Protein AF-A0A537G560-F1 (afdb_monomer)

Nearest PDB structures (foldseek):
  4r16-assembly1_B  TM=9.583E-01  e=8.821E-17  Pyrococcus horikoshii OT3
  4xrr-assembly1_A  TM=9.318E-01  e=4.668E-16  Micromonospora echinospora
  4xr9-assembly1_A  TM=9.310E-01  e=1.682E-15  Micromonospora echinospora
  4xr9-assembly1_B  TM=9.194E-01  e=1.308E-14  Micromonospora echinospora
  4xrr-assembly1_B  TM=9.198E-01  e=3.887E-14  Micromonospora echinospora

Foldseek 3Di:
DPPDDDDDDFALAAFDDPLLPVLVVVCVVCVVVVHHPPVSVVNNVVRVCSLVVLLVVVQVVCVVVVHHLLRFEELEEDQALEAPEQHNGRRSSVVNVVVSVVSNHHYAYAYPNYQWDDDDPDIDGHDPDPLVSAQQGQEYAYRYDYPVVLPDDLLSSVVRYDAAHEYEYARPSDDCVSNVVSRHDYHYDPDD

pLDDT: mean 93.24, std 8.89, range [49.69, 98.88]

Sequence (192 aa):
KPFGFMPHYPGPGVGGHCIPKDPFYLVYKAKKVGMNLRLVATAKTVNTMMPRHVVERLDNALKRQGKKLDKSTVSLWGLAYKGQVRDTRRSPAVDILKLLRHRKATVRPYDPYVRSVHLGTTAIESTPSIEESVQDADCILIATAHKAFGRVDLRKLAGRMKRDPLMFDSRNMLSRTSCEAAGFKYLGTGRP

Solvent-accessible surface area (backbone atoms only — not comparable to full-atom values): 10353 Å² total; per-residue (Å²): 129,87,73,88,77,75,87,84,76,73,51,36,42,64,31,44,70,58,75,67,38,53,61,56,52,50,46,55,53,34,48,74,74,75,39,80,56,58,69,62,55,48,53,50,53,55,39,70,43,23,25,57,52,49,53,52,53,50,42,55,55,37,44,78,70,78,40,53,53,55,80,29,34,36,14,31,33,29,41,22,39,46,48,91,44,57,55,46,57,63,10,30,29,50,51,33,53,52,53,40,47,75,55,50,22,46,73,34,36,27,33,100,60,35,66,61,49,69,62,84,92,44,77,46,65,30,42,96,40,72,69,66,25,34,52,66,12,43,28,41,36,36,51,26,66,37,72,69,73,69,70,60,63,55,48,69,50,45,74,42,29,34,83,77,23,34,38,34,30,32,55,66,74,69,58,61,67,63,38,42,76,32,57,29,49,68,44,55,57,98,54,135

Mean predicted aligned error: 4.34 Å

Radius of gyration: 17.65 Å; Cα contacts (8 Å, |Δi|>4): 353; chains: 1; bounding box: 52×36×56 Å

Secondary structure (DSSP, 8-state):
-----------S---SSSTTTHHHHHHHHHHHTT---HHHHHHHHHHHHHHHHHHHHHHHHHHTTT--GGG-EEEEE--SSSTT----TT-HHHHHHHHHHHTT-EEEEE-TT-SEEEETTEEEEPPSSHHHHHTT-SEEEE-S--GGGGGS-HHHHHTTSPSS-EEEETT--S-HHHHHHTTPEEEETT--

Structure (mmCIF, N/CA/C/O backbone):
data_AF-A0A537G560-F1
#
_entry.id   AF-A0A537G560-F1
#
loop_
_atom_site.group_PDB
_atom_site.id
_atom_site.type_symbol
_atom_site.label_atom_id
_atom_site.label_alt_id
_atom_site.label_comp_id
_atom_site.label_asym_id
_atom_site.label_entity_id
_atom_site.label_seq_id
_atom_site.pdbx_PDB_ins_code
_atom_site.Cartn_x
_atom_site.Cartn_y
_atom_site.Cartn_z
_atom_site.occupancy
_atom_site.B_iso_or_equiv
_atom_site.auth_seq_id
_atom_site.auth_comp_id
_atom_site.auth_asym_id
_atom_site.auth_atom_id
_atom_site.pdbx_PDB_model_num
ATOM 1 N N . LYS A 1 1 ? 34.948 -14.601 -0.374 1.00 49.69 1 LYS A N 1
ATOM 2 C CA . LYS A 1 1 ? 34.280 -13.386 -0.916 1.00 49.69 1 LYS A CA 1
ATOM 3 C C . LYS A 1 1 ? 32.818 -13.732 -1.162 1.00 49.69 1 LYS A C 1
ATOM 5 O O . LYS A 1 1 ? 32.607 -14.665 -1.928 1.00 49.69 1 LYS A O 1
ATOM 10 N N . PRO A 1 2 ? 31.822 -13.069 -0.550 1.00 56.22 2 PRO A N 1
ATOM 11 C CA . PRO A 1 2 ? 30.451 -13.296 -0.973 1.00 56.22 2 PRO A CA 1
ATOM 12 C C . PRO A 1 2 ? 30.315 -12.696 -2.377 1.00 56.22 2 PRO A C 1
ATOM 14 O O . PRO A 1 2 ? 30.528 -11.500 -2.577 1.00 56.22 2 PRO A O 1
ATOM 17 N N . PHE A 1 3 ? 30.071 -13.545 -3.371 1.00 54.31 3 PHE A N 1
ATOM 18 C CA . PHE A 1 3 ? 29.718 -13.098 -4.712 1.00 54.31 3 PHE A CA 1
ATOM 19 C C . PHE A 1 3 ? 28.441 -12.269 -4.621 1.00 54.31 3 PHE A C 1
ATOM 21 O O . PHE A 1 3 ? 27.450 -12.797 -4.135 1.00 54.31 3 PHE A O 1
ATOM 28 N N . GLY A 1 4 ? 28.513 -11.006 -5.061 1.00 59.59 4 GLY A N 1
ATOM 29 C CA . GLY A 1 4 ? 27.486 -10.135 -5.665 1.00 59.59 4 GLY A CA 1
ATOM 30 C C . GLY A 1 4 ? 25.985 -10.405 -5.483 1.00 59.59 4 GLY A C 1
ATOM 31 O O . GLY A 1 4 ? 25.210 -10.024 -6.357 1.00 59.59 4 GLY A O 1
ATOM 32 N N . PHE A 1 5 ? 25.543 -11.048 -4.408 1.00 68.31 5 PHE A N 1
ATOM 33 C CA . PHE A 1 5 ? 24.146 -11.371 -4.190 1.00 68.31 5 PHE A CA 1
ATOM 34 C C . PHE A 1 5 ? 23.440 -10.123 -3.685 1.00 68.31 5 PHE A C 1
ATOM 36 O O . PHE A 1 5 ? 23.514 -9.759 -2.511 1.00 68.31 5 PHE A O 1
ATOM 43 N N . MET A 1 6 ? 22.768 -9.449 -4.609 1.00 75.12 6 MET A N 1
ATOM 44 C CA . MET A 1 6 ? 21.822 -8.395 -4.296 1.00 75.12 6 MET A CA 1
ATOM 45 C C . MET A 1 6 ? 20.423 -9.021 -4.272 1.00 75.12 6 MET A C 1
ATOM 47 O O . MET A 1 6 ? 19.865 -9.299 -5.335 1.00 75.12 6 MET A O 1
ATOM 51 N N . PRO A 1 7 ? 19.851 -9.293 -3.086 1.00 76.06 7 PRO A N 1
ATOM 52 C CA . PRO A 1 7 ? 18.539 -9.910 -3.002 1.00 76.06 7 PRO A CA 1
ATOM 53 C C . PRO A 1 7 ? 17.459 -8.974 -3.548 1.00 76.06 7 PRO A C 1
ATOM 55 O O . PRO A 1 7 ? 17.365 -7.803 -3.170 1.00 76.06 7 PRO A O 1
ATOM 58 N N . HIS A 1 8 ? 16.598 -9.523 -4.402 1.00 82.81 8 HIS A N 1
ATOM 59 C CA . HIS A 1 8 ? 15.375 -8.875 -4.852 1.00 82.81 8 HIS A CA 1
ATOM 60 C C . HIS A 1 8 ? 14.186 -9.491 -4.119 1.00 82.81 8 HIS A C 1
ATOM 62 O O . HIS A 1 8 ? 13.996 -10.704 -4.135 1.00 82.81 8 HIS A O 1
ATOM 68 N N . TYR A 1 9 ? 13.380 -8.645 -3.482 1.00 87.31 9 TYR A N 1
ATOM 69 C CA . TYR A 1 9 ? 12.227 -9.081 -2.700 1.00 87.31 9 TYR A CA 1
ATOM 70 C C . TYR A 1 9 ? 10.916 -8.739 -3.417 1.00 87.31 9 TYR A C 1
ATOM 72 O O . TYR A 1 9 ? 10.817 -7.641 -3.983 1.00 87.31 9 TYR A O 1
ATOM 80 N N . PRO A 1 10 ? 9.894 -9.618 -3.351 1.00 90.12 10 PRO A N 1
ATOM 81 C CA . PRO A 1 10 ? 8.557 -9.328 -3.858 1.00 90.12 10 PRO A CA 1
ATOM 82 C C . PRO A 1 10 ? 7.991 -8.009 -3.319 1.00 90.12 10 PRO A C 1
ATOM 84 O O . PRO A 1 10 ? 8.357 -7.529 -2.242 1.00 90.12 10 PRO A O 1
ATOM 87 N N . GLY A 1 11 ? 7.091 -7.396 -4.080 1.00 92.69 11 GLY A N 1
ATOM 88 C CA . GLY A 1 11 ? 6.520 -6.104 -3.732 1.00 92.69 11 GLY A CA 1
ATOM 89 C C . GLY A 1 11 ? 5.271 -5.766 -4.530 1.00 92.69 11 GLY A C 1
ATOM 90 O O . GLY A 1 11 ? 4.865 -6.535 -5.399 1.00 92.69 11 GLY A O 1
ATOM 91 N N . PRO A 1 12 ? 4.689 -4.585 -4.282 1.00 94.19 12 PRO A N 1
ATOM 92 C CA . PRO A 1 12 ? 3.498 -4.119 -4.984 1.00 94.19 12 PRO A CA 1
ATOM 93 C C . PRO A 1 12 ? 3.759 -3.703 -6.434 1.00 94.19 12 PRO A C 1
ATOM 95 O O . PRO A 1 12 ? 2.833 -3.303 -7.128 1.00 94.19 12 PRO A O 1
ATOM 98 N N . GLY A 1 13 ? 5.004 -3.772 -6.899 1.00 92.44 13 GLY A N 1
ATOM 99 C CA . GLY A 1 13 ? 5.415 -3.403 -8.245 1.00 92.44 13 GLY A CA 1
ATOM 100 C C . GLY A 1 13 ? 6.794 -2.760 -8.239 1.00 92.44 13 GLY A C 1
ATOM 101 O O . GLY A 1 13 ? 7.513 -2.797 -7.237 1.00 92.44 13 GLY A O 1
ATOM 102 N N . VAL A 1 14 ?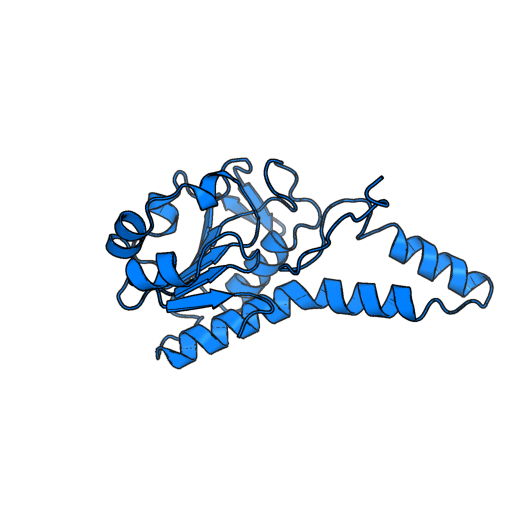 7.152 -2.160 -9.371 1.00 88.31 14 VAL A N 1
ATOM 103 C CA . VAL A 1 14 ? 8.446 -1.504 -9.576 1.00 88.31 14 VAL A CA 1
ATOM 104 C C . VAL A 1 14 ? 8.220 -0.068 -10.026 1.00 88.31 14 VAL A C 1
ATOM 106 O O . VAL A 1 14 ? 7.519 0.164 -11.008 1.00 88.31 14 VAL A O 1
ATOM 109 N N . GLY A 1 15 ? 8.828 0.885 -9.319 1.00 86.38 15 GLY A N 1
ATOM 110 C CA . GLY A 1 15 ? 8.732 2.311 -9.628 1.00 86.38 15 GLY A CA 1
ATOM 111 C C . GLY A 1 15 ? 10.084 2.989 -9.844 1.00 86.38 15 GLY A C 1
ATOM 112 O O . GLY A 1 15 ? 11.108 2.323 -10.012 1.00 86.38 15 GLY A O 1
ATOM 113 N N . GLY A 1 16 ? 10.083 4.323 -9.844 1.00 84.38 16 GLY A N 1
ATOM 114 C CA . GLY A 1 16 ? 11.262 5.139 -10.138 1.00 84.38 16 GLY A CA 1
ATOM 115 C C . GLY A 1 16 ? 11.483 5.356 -11.639 1.00 84.38 16 GLY A C 1
ATOM 116 O O . GLY A 1 16 ? 10.605 5.094 -12.461 1.00 84.38 16 GLY A O 1
ATOM 117 N N . HIS A 1 17 ? 12.654 5.879 -12.012 1.00 72.38 17 HIS A N 1
ATOM 118 C CA . HIS A 1 17 ? 12.945 6.268 -13.402 1.00 72.38 17 HIS A CA 1
ATOM 119 C C . HIS A 1 17 ? 13.537 5.156 -14.248 1.00 72.38 17 HIS A C 1
ATOM 121 O O . HIS A 1 17 ? 13.090 4.965 -15.372 1.00 72.38 17 HIS A O 1
ATOM 127 N N . CYS A 1 18 ? 14.521 4.433 -13.719 1.00 72.12 18 CYS A N 1
ATOM 128 C CA . CYS A 1 18 ? 15.362 3.566 -14.540 1.00 72.12 18 CYS A CA 1
ATOM 129 C C . CYS A 1 18 ? 14.626 2.275 -14.925 1.00 72.12 18 CYS A C 1
ATOM 131 O O . CYS A 1 18 ? 14.367 2.002 -16.095 1.00 72.12 18 CYS A O 1
ATOM 133 N N . ILE A 1 19 ? 14.175 1.504 -13.931 1.00 69.69 19 ILE A N 1
ATOM 134 C CA . ILE A 1 19 ? 13.591 0.174 -14.173 1.00 69.69 19 ILE A CA 1
ATOM 135 C C . ILE A 1 19 ? 12.255 0.241 -14.941 1.00 69.69 19 ILE A C 1
ATOM 137 O O . ILE A 1 19 ? 12.026 -0.597 -15.811 1.00 69.69 19 ILE A O 1
ATOM 141 N N . PRO A 1 20 ? 11.374 1.234 -14.716 1.00 63.84 20 PRO A N 1
ATOM 142 C CA . PRO A 1 20 ? 10.152 1.362 -15.509 1.00 63.84 20 PRO A CA 1
ATOM 143 C C . PRO A 1 20 ? 10.334 1.986 -16.902 1.00 63.84 20 PRO A C 1
ATOM 145 O O . PRO A 1 20 ? 9.340 2.129 -17.610 1.00 63.84 20 PRO A O 1
ATOM 148 N N . LYS A 1 21 ? 11.541 2.412 -17.302 1.00 72.69 21 LYS A N 1
ATOM 149 C CA . LYS A 1 21 ? 11.778 3.098 -18.587 1.00 72.69 21 LYS A CA 1
ATOM 150 C C . LYS A 1 21 ? 12.791 2.370 -19.461 1.00 72.69 21 LYS A C 1
ATOM 152 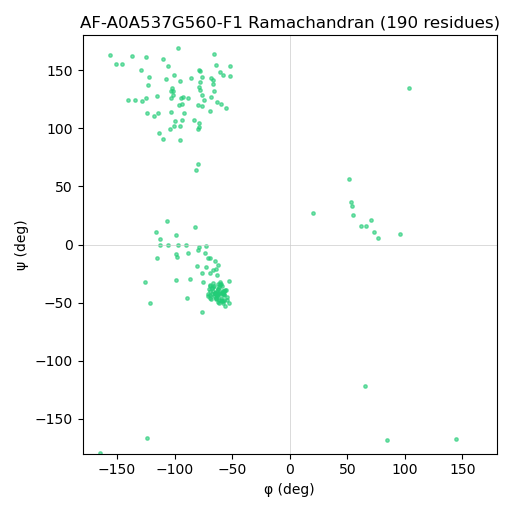O O . LYS A 1 21 ? 12.504 2.092 -20.624 1.00 72.69 21 LYS A O 1
ATOM 157 N N . ASP A 1 22 ? 13.948 2.032 -18.914 1.00 81.00 22 ASP A N 1
ATOM 158 C CA . ASP A 1 22 ? 15.086 1.545 -19.696 1.00 81.00 22 ASP A CA 1
ATOM 159 C C . ASP A 1 22 ? 14.798 0.190 -20.367 1.00 81.00 22 ASP A C 1
ATOM 161 O O . ASP A 1 22 ? 15.049 0.059 -21.570 1.00 81.00 22 ASP A O 1
ATOM 165 N N . PRO A 1 23 ? 14.141 -0.783 -19.697 1.00 79.31 23 PRO A N 1
ATOM 166 C CA . PRO A 1 23 ? 13.715 -2.022 -20.345 1.00 79.31 23 PRO A CA 1
ATOM 167 C C . PRO A 1 23 ? 12.737 -1.795 -21.504 1.00 79.31 23 PRO A C 1
ATOM 169 O O . PRO A 1 23 ? 12.752 -2.538 -22.483 1.00 79.31 23 PRO A O 1
ATOM 172 N N . PHE A 1 24 ? 11.891 -0.761 -21.431 1.00 76.88 24 PHE A N 1
ATOM 173 C CA . PHE A 1 24 ? 10.932 -0.444 -22.493 1.00 76.88 24 PHE A CA 1
ATOM 174 C C . PHE A 1 24 ? 11.643 0.100 -23.722 1.00 76.88 24 PHE A C 1
ATOM 176 O O . PHE A 1 24 ? 11.331 -0.303 -24.842 1.00 76.88 24 PHE A O 1
ATOM 183 N N . TYR A 1 25 ? 12.601 0.999 -23.503 1.00 83.12 25 TYR A N 1
ATOM 184 C CA . TYR A 1 25 ? 13.420 1.537 -24.576 1.00 83.12 25 TYR A CA 1
ATOM 185 C C . TYR A 1 25 ? 14.235 0.430 -25.253 1.00 83.12 25 TYR A C 1
ATOM 187 O O . TYR A 1 25 ? 14.257 0.354 -26.481 1.00 83.12 25 TYR A O 1
ATOM 195 N N . LEU A 1 26 ? 14.813 -0.481 -24.464 1.00 86.19 26 LEU A N 1
ATOM 196 C CA . LEU A 1 26 ? 15.550 -1.632 -24.976 1.00 86.19 26 LEU A CA 1
ATOM 197 C C . LEU A 1 26 ? 14.658 -2.568 -25.805 1.00 86.19 26 LEU A C 1
ATOM 199 O O . LEU A 1 26 ? 15.013 -2.892 -26.934 1.00 86.19 26 LEU A O 1
ATOM 203 N N . VAL A 1 27 ? 13.480 -2.956 -25.298 1.00 86.06 27 VAL A N 1
ATOM 204 C CA . VAL A 1 27 ? 12.518 -3.791 -26.047 1.00 86.06 27 VAL A CA 1
ATOM 205 C C . VAL A 1 27 ? 12.091 -3.106 -27.347 1.00 86.06 27 VAL A C 1
ATOM 207 O O . VAL A 1 27 ? 12.000 -3.758 -28.385 1.00 86.06 27 VAL A O 1
ATOM 210 N N . TYR A 1 28 ? 11.846 -1.794 -27.313 1.00 86.69 28 TYR A N 1
ATOM 211 C CA . TYR A 1 28 ? 11.477 -1.022 -28.499 1.00 86.69 28 TYR A CA 1
ATOM 212 C C . TYR A 1 28 ? 12.601 -0.985 -29.543 1.00 86.69 28 TYR A C 1
ATOM 214 O O . TYR A 1 28 ? 12.345 -1.218 -30.723 1.00 86.69 28 TYR A O 1
ATOM 222 N N . LYS A 1 29 ? 13.847 -0.732 -29.124 1.00 90.81 29 LYS A N 1
ATOM 223 C CA . LYS A 1 29 ? 15.012 -0.718 -30.022 1.00 90.81 29 LYS A CA 1
ATOM 224 C C . LYS A 1 29 ? 15.329 -2.102 -30.582 1.00 90.81 29 LYS A C 1
ATOM 226 O O . LYS A 1 29 ? 15.548 -2.211 -31.782 1.00 90.81 29 LYS A O 1
ATOM 231 N N . ALA A 1 30 ? 15.274 -3.146 -29.756 1.00 90.25 30 ALA A N 1
ATOM 232 C CA . ALA A 1 30 ? 15.491 -4.526 -30.181 1.00 90.25 30 ALA A CA 1
ATOM 233 C C . ALA A 1 30 ? 14.493 -4.952 -31.269 1.00 90.25 30 ALA A C 1
ATOM 235 O O . ALA A 1 30 ? 14.892 -5.516 -32.285 1.00 90.25 30 ALA A O 1
ATOM 236 N N . LYS A 1 31 ? 13.211 -4.581 -31.127 1.00 90.81 31 LYS A N 1
A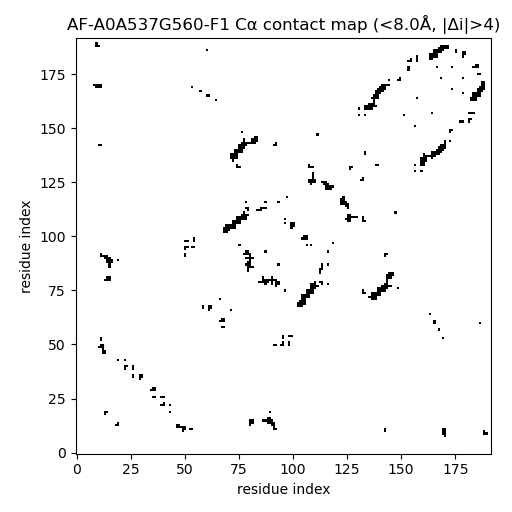TOM 237 C CA . LYS A 1 31 ? 12.196 -4.848 -32.158 1.00 90.81 31 LYS A CA 1
ATOM 238 C C . LYS A 1 31 ? 12.531 -4.215 -33.511 1.00 90.81 31 LYS A C 1
ATOM 240 O O . LYS A 1 31 ? 12.248 -4.828 -34.533 1.00 90.81 31 LYS A O 1
ATOM 245 N N . LYS A 1 32 ? 13.145 -3.024 -33.536 1.00 92.38 32 LYS A N 1
ATOM 246 C CA . LYS A 1 32 ? 13.540 -2.358 -34.792 1.00 92.38 32 LYS A CA 1
ATOM 247 C C . LYS A 1 32 ? 14.638 -3.093 -35.559 1.00 92.38 32 LYS A C 1
ATOM 249 O O . LYS A 1 32 ? 14.755 -2.884 -36.757 1.00 92.38 32 LYS A O 1
ATOM 254 N N . VAL A 1 33 ? 15.418 -3.934 -34.884 1.00 94.25 33 VAL A N 1
ATOM 255 C CA . VAL A 1 33 ? 16.477 -4.757 -35.491 1.00 94.25 33 VAL A CA 1
ATOM 256 C C . VAL A 1 33 ? 16.078 -6.236 -35.576 1.00 94.25 33 VAL A C 1
ATOM 258 O O . VAL A 1 33 ? 16.932 -7.108 -35.663 1.00 94.25 33 VAL A O 1
ATOM 261 N N . GLY A 1 34 ? 14.775 -6.540 -35.506 1.00 92.88 34 GLY A N 1
ATOM 262 C CA . GLY A 1 34 ? 14.253 -7.906 -35.631 1.00 92.88 34 GLY A CA 1
ATOM 263 C C . GLY A 1 34 ? 14.419 -8.789 -34.387 1.00 92.88 34 GLY A C 1
ATOM 264 O O . GLY A 1 34 ? 14.068 -9.966 -34.422 1.00 92.88 34 GLY A O 1
ATOM 265 N N . MET A 1 35 ? 14.903 -8.252 -33.262 1.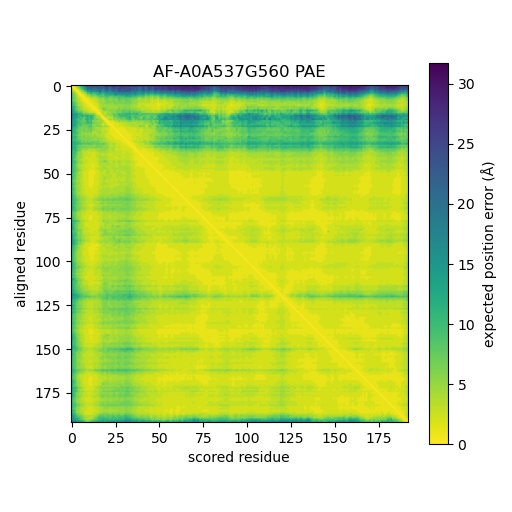00 92.81 35 MET A N 1
ATOM 266 C CA . MET A 1 35 ? 15.090 -9.010 -32.022 1.00 92.81 35 MET A CA 1
ATOM 267 C C . MET A 1 35 ? 13.875 -8.908 -31.095 1.00 92.81 35 MET A C 1
ATOM 269 O O . MET A 1 35 ? 13.451 -7.821 -30.694 1.00 92.81 35 MET A O 1
ATOM 273 N N . ASN A 1 36 ? 13.351 -10.057 -30.662 1.00 90.88 36 ASN A N 1
ATOM 274 C CA . ASN A 1 36 ? 12.248 -10.118 -29.704 1.00 90.88 36 ASN A CA 1
ATOM 275 C C . ASN A 1 36 ? 12.725 -10.515 -28.296 1.00 90.88 36 ASN A C 1
ATOM 277 O O . ASN A 1 36 ? 12.898 -11.695 -27.983 1.00 90.88 36 ASN A O 1
ATOM 281 N N . LEU A 1 37 ? 12.886 -9.525 -27.415 1.00 90.94 37 LEU A N 1
ATOM 282 C CA . LEU A 1 37 ? 13.310 -9.718 -26.022 1.00 90.94 37 LEU A CA 1
ATOM 283 C C . LEU A 1 37 ? 12.150 -10.182 -25.121 1.00 90.94 37 LEU A C 1
ATOM 285 O O . LEU A 1 37 ? 11.674 -9.443 -24.255 1.00 90.94 37 LEU A O 1
ATOM 289 N N . ARG A 1 38 ? 11.693 -11.424 -25.323 1.00 90.50 38 ARG A N 1
ATOM 290 C CA . ARG A 1 38 ? 10.520 -12.004 -24.638 1.00 90.50 38 ARG A CA 1
ATOM 291 C C . ARG A 1 38 ? 10.606 -11.928 -23.111 1.00 90.50 38 ARG A C 1
ATOM 293 O O . ARG A 1 38 ? 9.649 -11.497 -22.481 1.00 90.50 38 ARG A O 1
ATOM 300 N N . LEU A 1 39 ? 11.755 -12.265 -22.519 1.00 92.31 39 LEU A N 1
ATOM 301 C CA . LEU A 1 39 ? 11.942 -12.228 -21.062 1.00 92.31 39 LEU A CA 1
ATOM 302 C C . LEU A 1 39 ? 11.723 -10.822 -20.483 1.00 92.31 39 LEU A C 1
ATOM 304 O O . LEU A 1 39 ? 10.997 -10.658 -19.505 1.00 92.31 39 LEU A O 1
ATOM 308 N N . VAL A 1 40 ? 12.308 -9.802 -21.115 1.00 89.25 40 VAL A N 1
ATOM 309 C CA . VAL A 1 40 ? 12.201 -8.403 -20.673 1.00 89.25 40 VAL A CA 1
ATOM 310 C C . VAL A 1 40 ? 10.756 -7.912 -20.782 1.00 89.25 40 VAL A C 1
ATOM 312 O O . VAL A 1 40 ? 10.244 -7.259 -19.870 1.00 89.25 40 VAL A O 1
ATOM 315 N N . ALA A 1 41 ? 10.072 -8.270 -21.872 1.00 87.44 41 ALA A N 1
ATOM 316 C CA . ALA A 1 41 ? 8.662 -7.951 -22.065 1.00 87.44 41 ALA A CA 1
ATOM 317 C C . ALA A 1 41 ? 7.770 -8.619 -21.003 1.00 87.44 41 ALA A C 1
ATOM 319 O O . ALA A 1 41 ? 6.918 -7.950 -20.417 1.00 87.44 41 ALA A O 1
ATOM 320 N N . THR A 1 42 ? 7.996 -9.899 -20.699 1.00 92.44 42 THR A N 1
ATOM 321 C CA . THR A 1 42 ? 7.247 -10.626 -19.665 1.00 92.44 42 THR A CA 1
ATOM 322 C C . THR A 1 42 ? 7.490 -10.042 -18.277 1.00 92.44 42 THR A C 1
ATOM 324 O O . THR A 1 42 ? 6.530 -9.771 -17.559 1.00 92.44 42 THR A O 1
ATOM 327 N N . ALA A 1 43 ? 8.747 -9.772 -17.911 1.00 91.00 43 ALA A N 1
ATOM 328 C CA . ALA A 1 43 ? 9.094 -9.168 -16.624 1.00 91.00 43 ALA A CA 1
ATOM 329 C C . ALA A 1 43 ? 8.392 -7.816 -16.425 1.00 91.00 43 ALA A C 1
ATOM 331 O O . ALA A 1 43 ? 7.824 -7.546 -15.367 1.00 91.00 43 ALA A O 1
ATOM 332 N N . LYS A 1 44 ? 8.355 -6.985 -17.473 1.00 86.06 44 LYS A N 1
ATOM 333 C CA . LYS A 1 44 ? 7.588 -5.736 -17.478 1.00 86.06 44 LYS A CA 1
ATOM 334 C C . LYS A 1 44 ? 6.101 -5.985 -17.214 1.00 86.06 44 LYS A C 1
ATOM 336 O O . LYS A 1 44 ? 5.517 -5.290 -16.380 1.00 86.06 44 LYS A O 1
ATOM 341 N N . THR A 1 45 ? 5.485 -6.912 -17.948 1.00 90.12 45 THR A N 1
ATOM 342 C CA . THR A 1 45 ? 4.053 -7.218 -17.817 1.00 90.12 45 THR A CA 1
ATOM 343 C C . THR A 1 45 ? 3.732 -7.649 -16.392 1.00 90.12 45 THR A C 1
ATOM 345 O O . THR A 1 45 ? 2.854 -7.058 -15.770 1.00 90.12 45 THR A O 1
ATOM 348 N N . VAL A 1 46 ? 4.509 -8.579 -15.830 1.00 92.62 46 VAL A N 1
ATOM 349 C CA . VAL A 1 46 ? 4.371 -9.021 -14.433 1.00 92.62 46 VAL A CA 1
ATOM 350 C C . VAL A 1 46 ? 4.469 -7.836 -13.472 1.00 92.62 46 VAL A C 1
ATOM 352 O O . VAL A 1 46 ? 3.545 -7.603 -12.698 1.00 92.62 46 VAL A O 1
ATOM 355 N N . ASN A 1 47 ? 5.523 -7.023 -13.576 1.00 91.75 47 ASN A N 1
ATOM 356 C CA . ASN A 1 47 ? 5.741 -5.888 -12.675 1.00 91.75 47 ASN A CA 1
ATOM 357 C C . ASN A 1 47 ? 4.629 -4.830 -12.748 1.00 91.75 47 ASN A C 1
ATOM 359 O O . ASN A 1 47 ? 4.292 -4.228 -11.730 1.00 91.75 47 ASN A O 1
ATOM 363 N N . THR A 1 48 ? 4.048 -4.617 -13.932 1.00 90.56 48 THR A N 1
ATOM 364 C CA . THR A 1 48 ? 2.971 -3.635 -14.151 1.00 90.56 48 THR A CA 1
ATOM 365 C C . THR A 1 48 ? 1.620 -4.141 -13.629 1.00 90.56 48 THR A C 1
ATOM 367 O O . THR A 1 48 ? 0.759 -3.341 -13.276 1.00 90.56 48 THR A O 1
ATOM 370 N N . MET A 1 49 ? 1.423 -5.462 -13.536 1.00 95.50 49 MET A N 1
ATOM 371 C CA . MET A 1 49 ? 0.201 -6.063 -12.984 1.00 95.50 49 MET A CA 1
ATOM 372 C C . MET A 1 49 ? 0.179 -6.098 -11.449 1.00 95.50 49 MET A C 1
ATOM 374 O O . MET A 1 49 ? -0.897 -6.218 -10.860 1.00 95.50 49 MET A O 1
ATOM 378 N N . MET A 1 50 ? 1.333 -5.969 -10.785 1.00 96.19 50 MET A N 1
ATOM 379 C CA . MET A 1 50 ? 1.437 -6.125 -9.329 1.00 96.19 50 MET A CA 1
ATOM 380 C C . MET A 1 50 ? 0.541 -5.182 -8.503 1.00 96.19 50 MET A C 1
ATOM 382 O O . MET A 1 50 ? -0.074 -5.682 -7.559 1.00 96.19 50 MET A O 1
ATOM 386 N N . PRO A 1 51 ? 0.358 -3.886 -8.840 1.00 97.75 51 PRO A N 1
ATOM 387 C CA . PRO A 1 51 ? -0.572 -3.023 -8.107 1.00 97.75 51 PRO A CA 1
ATOM 388 C C . PRO A 1 51 ? -2.004 -3.574 -8.096 1.00 97.75 51 PRO A C 1
ATOM 390 O O . PRO A 1 51 ? -2.659 -3.619 -7.054 1.00 97.75 51 PRO A O 1
ATOM 393 N N . ARG A 1 52 ? -2.473 -4.067 -9.250 1.00 98.00 52 ARG A N 1
ATOM 394 C CA . ARG A 1 52 ? -3.793 -4.695 -9.386 1.00 98.00 52 ARG A CA 1
ATOM 395 C C . ARG A 1 52 ? -3.876 -5.992 -8.592 1.00 98.00 52 ARG A C 1
ATOM 397 O O . ARG A 1 52 ? -4.850 -6.187 -7.871 1.00 98.00 52 ARG A O 1
ATOM 404 N N . HIS A 1 53 ? -2.845 -6.830 -8.677 1.00 97.56 53 HIS A N 1
ATOM 405 C CA . HIS A 1 53 ? -2.772 -8.071 -7.913 1.00 97.56 53 HIS A CA 1
ATOM 406 C C . HIS A 1 53 ? -2.860 -7.819 -6.398 1.00 97.56 53 HIS A C 1
ATOM 408 O O . HIS A 1 53 ? -3.596 -8.511 -5.697 1.00 97.56 53 HIS A O 1
ATOM 414 N N . VAL A 1 54 ? -2.170 -6.792 -5.889 1.00 98.06 54 VAL A N 1
ATOM 415 C CA . VAL A 1 54 ? -2.258 -6.383 -4.479 1.00 98.06 54 VAL A CA 1
ATOM 416 C C . VAL A 1 54 ? -3.682 -5.957 -4.118 1.00 98.06 54 VAL A C 1
ATOM 418 O O . VAL A 1 54 ? -4.227 -6.445 -3.134 1.00 98.06 54 VAL A O 1
ATOM 421 N N . VAL A 1 55 ? -4.337 -5.115 -4.919 1.00 98.44 55 VAL A N 1
ATOM 422 C CA . VAL A 1 55 ? -5.722 -4.695 -4.631 1.00 98.44 55 VAL A CA 1
ATOM 423 C C . VAL A 1 55 ? -6.702 -5.876 -4.650 1.00 98.44 55 VAL A C 1
ATOM 425 O O . VAL A 1 55 ? -7.585 -5.952 -3.799 1.00 98.44 55 VAL A O 1
ATOM 428 N N . GLU A 1 56 ? -6.540 -6.829 -5.568 1.00 98.19 56 GLU A N 1
ATOM 429 C CA . GLU A 1 56 ? -7.370 -8.042 -5.626 1.00 98.19 56 GLU A CA 1
ATOM 430 C C . GLU A 1 56 ? -7.151 -8.954 -4.411 1.00 98.19 56 GLU A C 1
ATOM 432 O O . GLU A 1 56 ? -8.109 -9.476 -3.840 1.00 98.19 56 GLU A O 1
ATOM 437 N N . ARG A 1 57 ? -5.901 -9.105 -3.963 1.00 97.88 57 ARG A N 1
ATOM 438 C CA . ARG A 1 57 ? -5.564 -9.835 -2.734 1.00 97.88 57 ARG A CA 1
ATOM 439 C C . ARG A 1 57 ? -6.176 -9.180 -1.497 1.00 97.88 57 ARG A C 1
ATOM 441 O O . ARG A 1 57 ? -6.702 -9.897 -0.648 1.00 97.88 57 ARG A O 1
ATOM 448 N N . LEU A 1 58 ? -6.133 -7.849 -1.416 1.00 98.38 58 LEU A N 1
ATOM 449 C CA . LEU A 1 58 ? -6.754 -7.093 -0.330 1.00 98.38 58 LEU A CA 1
ATOM 450 C C . LEU A 1 58 ? -8.272 -7.310 -0.304 1.00 98.38 58 LEU A C 1
ATOM 452 O O . LEU A 1 58 ? -8.822 -7.661 0.736 1.00 98.38 58 LEU A O 1
ATOM 456 N N . ASP A 1 59 ? -8.932 -7.150 -1.453 1.00 98.50 59 ASP A N 1
ATOM 457 C CA . ASP A 1 59 ? -10.379 -7.340 -1.598 1.00 98.50 59 ASP A CA 1
ATOM 458 C C . ASP A 1 59 ? -10.808 -8.749 -1.157 1.00 98.50 59 ASP A C 1
ATOM 460 O O . ASP A 1 59 ? -11.709 -8.915 -0.337 1.00 98.50 59 ASP A O 1
ATOM 464 N N . ASN A 1 60 ? -10.096 -9.780 -1.618 1.00 98.19 60 ASN A N 1
ATOM 465 C CA . ASN A 1 60 ? -10.374 -11.162 -1.227 1.00 98.19 60 ASN A CA 1
ATOM 466 C C . ASN A 1 60 ? -10.180 -11.401 0.277 1.00 98.19 60 ASN A C 1
ATOM 468 O O . ASN A 1 60 ? -10.956 -12.136 0.889 1.00 98.19 60 ASN A O 1
ATOM 472 N N . ALA A 1 61 ? -9.168 -10.785 0.889 1.00 97.88 61 ALA A N 1
ATOM 473 C CA . ALA A 1 61 ? -8.931 -10.905 2.323 1.00 97.88 61 ALA A CA 1
ATOM 474 C C . ALA A 1 61 ? -10.011 -10.204 3.157 1.00 97.88 61 ALA A C 1
ATOM 476 O O . ALA A 1 61 ? -10.466 -10.774 4.146 1.00 97.88 61 ALA A O 1
ATOM 477 N N . LEU A 1 62 ? -10.472 -9.023 2.736 1.00 98.06 62 LEU A N 1
ATOM 478 C CA . LEU A 1 62 ? -11.598 -8.329 3.369 1.00 98.06 62 LEU A CA 1
ATOM 479 C C . LEU A 1 62 ? -12.898 -9.134 3.234 1.00 98.06 62 LEU A C 1
ATOM 481 O O . LEU A 1 62 ? -13.598 -9.329 4.228 1.00 98.06 62 LEU A O 1
ATOM 485 N N . LYS A 1 63 ? -13.175 -9.705 2.054 1.00 98.06 63 LYS A N 1
ATOM 486 C CA . LYS A 1 63 ? -14.352 -10.565 1.825 1.00 98.06 63 LYS A CA 1
ATOM 487 C C . LYS A 1 63 ? -14.384 -11.784 2.740 1.00 98.06 63 LYS A C 1
ATOM 489 O O . LYS A 1 63 ? -15.438 -12.107 3.277 1.00 98.06 63 LYS A O 1
ATOM 494 N N . ARG A 1 64 ? -13.234 -12.424 2.988 1.00 97.19 64 ARG A N 1
ATOM 495 C CA . ARG A 1 64 ? -13.114 -13.532 3.960 1.00 97.19 64 ARG A CA 1
ATOM 496 C C . ARG A 1 64 ? -13.444 -13.116 5.399 1.00 97.19 64 ARG A C 1
ATOM 498 O O . ARG A 1 64 ? -13.692 -13.977 6.232 1.00 97.19 64 ARG A O 1
ATOM 505 N N . GLN A 1 65 ? -13.441 -11.818 5.697 1.00 96.62 65 GLN A N 1
ATOM 506 C CA . GLN A 1 65 ? -13.865 -11.253 6.982 1.00 96.62 65 GLN A CA 1
ATOM 507 C C . GLN A 1 65 ? -15.302 -10.704 6.945 1.00 96.62 65 GLN A C 1
ATOM 509 O O . GLN A 1 65 ? -15.707 -10.016 7.875 1.00 96.62 65 GLN A O 1
ATOM 514 N N . GLY A 1 66 ? -16.056 -10.937 5.866 1.00 97.31 66 GLY A N 1
ATOM 515 C CA . GLY A 1 66 ? -17.394 -10.368 5.680 1.00 97.31 66 GLY A CA 1
ATOM 516 C C . GLY A 1 66 ? -17.404 -8.867 5.361 1.00 97.31 66 GLY A C 1
ATOM 517 O O . GLY A 1 66 ? -18.466 -8.248 5.363 1.00 97.31 66 GLY A O 1
ATOM 518 N N . LYS A 1 67 ? -16.243 -8.264 5.070 1.00 97.62 67 LYS A N 1
ATOM 519 C CA . LYS A 1 67 ? -16.102 -6.838 4.743 1.00 97.62 67 LYS A CA 1
ATOM 520 C C . LYS A 1 67 ? -16.103 -6.639 3.224 1.00 97.62 67 LYS A C 1
ATOM 522 O O . LYS A 1 67 ? -15.518 -7.429 2.484 1.00 97.62 67 LYS A O 1
ATOM 527 N N . LYS A 1 68 ? -16.750 -5.572 2.748 1.00 98.00 68 LYS A N 1
ATOM 528 C CA . LYS A 1 68 ? -16.739 -5.176 1.329 1.00 98.00 68 LYS A CA 1
ATOM 529 C C . LYS A 1 68 ? -15.765 -4.020 1.129 1.00 98.00 68 LYS A C 1
ATOM 531 O O . LYS A 1 68 ? -15.846 -3.043 1.866 1.00 98.00 68 LYS A O 1
ATOM 536 N N . LEU A 1 69 ? -14.891 -4.114 0.123 1.00 98.12 69 LEU A N 1
ATOM 537 C CA . LEU A 1 69 ? -13.852 -3.111 -0.137 1.00 98.12 69 LEU A CA 1
ATOM 538 C C . LEU A 1 69 ? -14.414 -1.686 -0.318 1.00 98.12 69 LEU A C 1
ATOM 540 O O . LEU A 1 69 ? -13.829 -0.736 0.189 1.00 98.12 69 LEU A O 1
ATOM 544 N N . ASP A 1 70 ? -15.559 -1.541 -0.984 1.00 98.19 70 ASP A N 1
ATOM 545 C CA . ASP A 1 70 ? -16.249 -0.262 -1.218 1.00 98.19 70 ASP A CA 1
ATOM 546 C C . ASP A 1 70 ? -16.887 0.352 0.043 1.00 98.19 70 ASP A C 1
ATOM 548 O O . ASP A 1 70 ? -17.300 1.508 0.034 1.00 98.19 70 ASP A O 1
ATOM 552 N N . LYS A 1 71 ? -16.961 -0.410 1.139 1.00 98.06 71 LYS A N 1
ATOM 553 C CA . LYS A 1 71 ? -17.401 0.044 2.467 1.00 98.06 71 LYS A CA 1
ATOM 554 C C . LYS A 1 71 ? -16.266 0.044 3.492 1.00 98.06 71 LYS A C 1
ATOM 556 O O . LYS A 1 71 ? -16.510 0.281 4.676 1.00 98.06 71 LYS A O 1
ATOM 561 N N . SER A 1 72 ? -15.045 -0.259 3.059 1.00 98.38 72 SER A N 1
ATOM 562 C CA . SER A 1 72 ? -13.876 -0.351 3.924 1.00 98.38 72 SER A CA 1
ATOM 563 C C . SER A 1 72 ? -13.016 0.901 3.849 1.00 98.38 72 SER A C 1
ATOM 565 O O . SER A 1 72 ? -12.841 1.509 2.789 1.00 98.38 72 SER A O 1
ATOM 567 N N . THR A 1 73 ? -12.421 1.238 4.990 1.00 98.75 73 THR A N 1
ATOM 568 C CA . THR A 1 73 ? -11.367 2.246 5.076 1.00 98.75 73 THR A CA 1
ATOM 569 C C . THR A 1 73 ? -10.000 1.567 5.050 1.00 98.75 73 THR A C 1
ATOM 571 O O . THR A 1 73 ? -9.673 0.771 5.931 1.00 98.75 73 THR A O 1
ATOM 574 N N . VAL A 1 74 ? -9.194 1.904 4.045 1.00 98.81 74 VAL A N 1
ATOM 575 C CA . VAL A 1 74 ? -7.833 1.407 3.831 1.00 98.81 74 VAL A CA 1
ATOM 576 C C . VAL A 1 74 ? -6.826 2.471 4.255 1.00 98.81 74 VAL A C 1
ATOM 578 O O . VAL A 1 74 ? -6.702 3.511 3.607 1.00 98.81 74 VAL A O 1
ATOM 581 N N . SER A 1 75 ? -6.063 2.190 5.306 1.00 98.81 75 SER A N 1
ATOM 582 C CA . SER A 1 75 ? -4.867 2.953 5.659 1.00 98.81 75 SER A CA 1
ATOM 583 C C . SER A 1 75 ? -3.712 2.526 4.750 1.00 98.81 75 SER A C 1
ATOM 585 O O . SER A 1 75 ? -3.168 1.432 4.906 1.00 98.81 75 SER A O 1
ATOM 587 N N . LEU A 1 76 ? -3.350 3.353 3.768 1.00 98.88 76 LEU A N 1
ATOM 588 C CA . LEU A 1 76 ? -2.299 3.047 2.792 1.00 98.88 76 LEU A CA 1
ATOM 589 C C . LEU A 1 76 ? -0.960 3.621 3.261 1.00 98.88 76 LEU A C 1
ATOM 591 O O . LEU A 1 76 ? -0.734 4.823 3.202 1.00 98.88 76 LEU A O 1
ATOM 595 N N . TRP A 1 77 ? -0.048 2.765 3.700 1.00 98.69 77 TRP A N 1
ATOM 596 C CA . TRP A 1 77 ? 1.260 3.181 4.192 1.00 98.69 77 TRP A CA 1
ATOM 597 C C . TRP A 1 77 ? 2.305 3.180 3.077 1.00 98.69 77 TRP A C 1
ATOM 599 O O . TRP A 1 77 ? 2.711 2.130 2.565 1.00 98.69 77 TRP A O 1
ATOM 609 N N . GLY A 1 78 ? 2.776 4.376 2.740 1.00 97.88 78 GLY A N 1
ATOM 610 C CA . GLY A 1 78 ? 3.724 4.640 1.669 1.00 97.88 78 GLY A CA 1
ATOM 611 C C . GLY A 1 78 ? 3.068 5.225 0.419 1.00 97.88 78 GLY A C 1
ATOM 612 O O . GLY A 1 78 ? 2.050 4.735 -0.063 1.00 97.88 78 GLY A O 1
ATOM 613 N N . LEU A 1 79 ? 3.699 6.260 -0.124 1.00 98.19 79 LEU A N 1
ATOM 614 C CA . LEU A 1 79 ? 3.386 6.932 -1.386 1.00 98.19 79 LEU A CA 1
ATOM 615 C C . LEU A 1 79 ? 4.620 6.984 -2.294 1.00 98.19 79 LEU A C 1
ATOM 617 O O . LEU A 1 79 ? 4.492 6.907 -3.519 1.00 98.19 79 LEU A O 1
ATOM 621 N N . ALA A 1 80 ? 5.820 7.078 -1.719 1.00 97.50 80 ALA A N 1
ATOM 622 C CA . ALA A 1 80 ? 7.074 7.038 -2.458 1.00 97.50 80 ALA A CA 1
ATOM 623 C C . ALA A 1 80 ? 7.301 5.685 -3.150 1.00 97.50 80 ALA A C 1
ATOM 625 O O . ALA A 1 80 ? 6.821 4.647 -2.696 1.00 97.50 80 ALA A O 1
ATOM 626 N N . TYR A 1 81 ? 8.077 5.665 -4.239 1.00 94.75 81 TYR A N 1
ATOM 627 C CA . TYR A 1 81 ? 8.331 4.421 -4.983 1.00 94.75 81 TYR A CA 1
ATOM 628 C C . TYR A 1 81 ? 9.271 3.449 -4.241 1.00 94.75 81 TYR A C 1
ATOM 630 O O . TYR A 1 81 ? 9.319 2.258 -4.557 1.00 94.75 81 TYR A O 1
ATOM 638 N N . LYS A 1 82 ? 10.043 3.956 -3.272 1.00 93.62 82 LYS A N 1
ATOM 639 C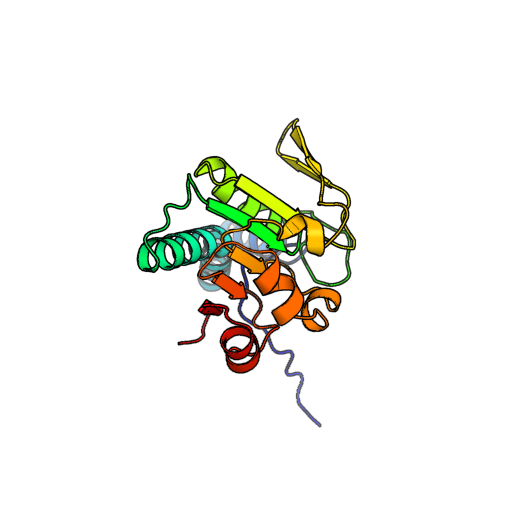 CA . LYS A 1 82 ? 11.009 3.215 -2.451 1.00 93.62 82 LYS A CA 1
ATOM 640 C C . LYS A 1 82 ? 11.031 3.801 -1.038 1.00 93.62 82 LYS A C 1
ATOM 642 O O . LYS A 1 82 ? 10.719 4.968 -0.830 1.00 93.62 82 LYS A O 1
ATOM 647 N N . GLY A 1 83 ? 11.427 2.985 -0.063 1.00 95.62 83 GLY A N 1
ATOM 648 C CA . GLY A 1 83 ? 11.635 3.447 1.305 1.00 95.62 83 GLY A CA 1
ATOM 649 C C . GLY A 1 83 ? 12.665 4.578 1.402 1.00 95.62 83 GLY A C 1
ATOM 650 O O . GLY A 1 83 ? 13.666 4.588 0.688 1.00 95.62 83 GLY A O 1
ATOM 651 N N . GLN A 1 84 ? 12.423 5.488 2.349 1.00 96.56 84 GLN A N 1
ATOM 652 C CA . GLN A 1 84 ? 13.327 6.577 2.758 1.00 96.56 84 GLN A CA 1
ATOM 653 C C . GLN A 1 84 ? 13.570 7.652 1.689 1.00 96.56 84 GLN A C 1
ATOM 655 O O . GLN A 1 84 ? 14.503 8.438 1.816 1.00 96.56 84 GLN A O 1
ATOM 660 N N . VAL A 1 85 ? 12.744 7.716 0.646 1.00 96.38 85 VAL A N 1
ATOM 661 C CA . VAL A 1 85 ? 12.792 8.795 -0.347 1.00 96.38 85 VAL A CA 1
ATOM 662 C C . VAL A 1 85 ? 11.428 9.461 -0.462 1.00 96.38 85 VAL A C 1
ATOM 664 O O . VAL A 1 85 ? 10.422 8.880 -0.077 1.00 96.38 85 VAL A O 1
ATOM 667 N N . ARG A 1 86 ? 11.401 10.676 -1.015 1.00 96.56 86 ARG A N 1
ATOM 668 C CA . ARG A 1 86 ? 10.172 11.449 -1.277 1.00 96.56 86 ARG A CA 1
ATOM 669 C C . ARG A 1 86 ? 9.653 11.335 -2.713 1.00 96.56 86 ARG A C 1
ATOM 671 O O . ARG A 1 86 ? 8.701 12.008 -3.089 1.00 96.56 86 ARG A O 1
ATOM 678 N N . ASP A 1 87 ? 10.345 10.573 -3.555 1.00 95.12 87 ASP A N 1
ATOM 679 C CA . ASP A 1 87 ? 10.037 10.492 -4.980 1.00 95.12 87 ASP A CA 1
ATOM 680 C C . ASP A 1 87 ? 8.846 9.556 -5.217 1.00 95.12 87 ASP A C 1
ATOM 682 O O . ASP A 1 87 ? 8.885 8.371 -4.884 1.00 95.12 87 ASP A O 1
ATOM 686 N N . THR A 1 88 ? 7.786 10.098 -5.805 1.00 95.44 88 THR A N 1
ATOM 687 C CA . THR A 1 88 ? 6.523 9.404 -6.090 1.00 95.44 88 THR A CA 1
ATOM 688 C C . THR A 1 88 ? 6.361 9.077 -7.572 1.00 95.44 88 THR A C 1
ATOM 690 O O . THR A 1 88 ? 5.363 8.476 -7.979 1.00 95.44 88 THR A O 1
ATOM 693 N N . ARG A 1 89 ? 7.339 9.445 -8.410 1.00 91.50 89 ARG A N 1
ATOM 694 C CA . ARG A 1 89 ? 7.272 9.236 -9.858 1.00 91.50 89 ARG A CA 1
ATOM 695 C C . ARG A 1 89 ? 7.207 7.739 -10.158 1.00 91.50 89 ARG A C 1
ATOM 697 O O . ARG A 1 89 ? 8.082 6.970 -9.759 1.00 91.50 89 ARG A O 1
ATOM 704 N N . ARG A 1 90 ? 6.148 7.340 -10.875 1.00 90.19 90 ARG A N 1
ATOM 705 C CA . ARG A 1 90 ? 5.829 5.936 -11.204 1.00 90.19 90 ARG A CA 1
ATOM 706 C C . ARG A 1 90 ? 5.767 5.031 -9.967 1.00 90.19 90 ARG A C 1
ATOM 708 O O . ARG A 1 90 ? 6.169 3.875 -10.027 1.00 90.19 90 ARG A O 1
ATOM 715 N N . SER A 1 91 ? 5.336 5.565 -8.825 1.00 96.12 91 SER A N 1
ATOM 716 C CA . SER A 1 91 ? 5.215 4.773 -7.605 1.00 96.12 91 SER A CA 1
ATOM 717 C C . SER A 1 91 ? 4.083 3.743 -7.727 1.00 96.12 91 SER A C 1
ATOM 719 O O . SER A 1 91 ? 2.943 4.141 -7.985 1.00 96.12 91 SER A O 1
ATOM 721 N N . PRO A 1 92 ? 4.339 2.446 -7.464 1.00 96.38 92 PRO A N 1
ATOM 722 C CA . PRO A 1 92 ? 3.280 1.438 -7.431 1.00 96.38 92 PRO A CA 1
ATOM 723 C C . PRO A 1 92 ? 2.255 1.714 -6.321 1.00 96.38 92 PRO A C 1
ATOM 725 O O . PRO A 1 92 ? 1.092 1.344 -6.457 1.00 96.38 92 PRO A O 1
ATOM 728 N N . ALA A 1 93 ? 2.649 2.409 -5.247 1.00 97.56 93 ALA A N 1
ATOM 729 C CA . ALA A 1 93 ? 1.731 2.817 -4.187 1.00 97.56 93 ALA A CA 1
ATOM 730 C C . ALA A 1 93 ? 0.688 3.834 -4.686 1.00 97.56 93 ALA A C 1
ATOM 732 O O . ALA A 1 93 ? -0.480 3.766 -4.309 1.00 97.56 93 ALA A O 1
ATOM 733 N N . VAL A 1 94 ? 1.082 4.733 -5.595 1.00 97.62 94 VAL A N 1
ATOM 734 C CA . VAL A 1 94 ? 0.162 5.692 -6.226 1.00 97.62 94 VAL A CA 1
ATOM 735 C C . VAL A 1 94 ? -0.809 4.979 -7.172 1.00 97.62 94 VAL A C 1
ATOM 737 O O . VAL A 1 94 ? -1.980 5.348 -7.244 1.00 97.62 94 VAL A O 1
ATOM 740 N N . ASP A 1 95 ? -0.369 3.927 -7.863 1.00 97.62 95 ASP A N 1
ATOM 741 C CA . ASP A 1 95 ? -1.265 3.121 -8.699 1.00 97.62 95 ASP A CA 1
ATOM 742 C C . ASP A 1 95 ? -2.242 2.285 -7.857 1.00 97.62 95 ASP A C 1
ATOM 744 O O . ASP A 1 95 ? -3.429 2.223 -8.182 1.00 97.62 95 ASP A O 1
ATOM 748 N N . ILE A 1 96 ? -1.798 1.735 -6.720 1.00 98.56 96 ILE A N 1
ATOM 749 C CA . ILE A 1 96 ? -2.680 1.111 -5.718 1.00 98.56 96 ILE A CA 1
ATOM 750 C C . ILE A 1 96 ? -3.726 2.114 -5.217 1.00 98.56 96 ILE A C 1
ATOM 752 O O . ILE A 1 96 ? -4.916 1.800 -5.218 1.00 98.56 96 ILE A O 1
ATOM 756 N N . LEU A 1 97 ? -3.311 3.328 -4.837 1.00 98.31 97 LEU A N 1
ATOM 757 C CA . LEU A 1 97 ? -4.212 4.393 -4.387 1.00 98.31 97 LEU A CA 1
ATOM 758 C C . LEU A 1 97 ? -5.310 4.678 -5.423 1.00 98.31 97 LEU A C 1
ATOM 760 O O . LEU A 1 97 ? -6.491 4.720 -5.073 1.00 98.31 97 LEU A O 1
ATOM 764 N N . LYS A 1 98 ? -4.941 4.828 -6.703 1.00 97.81 98 LYS A N 1
ATOM 765 C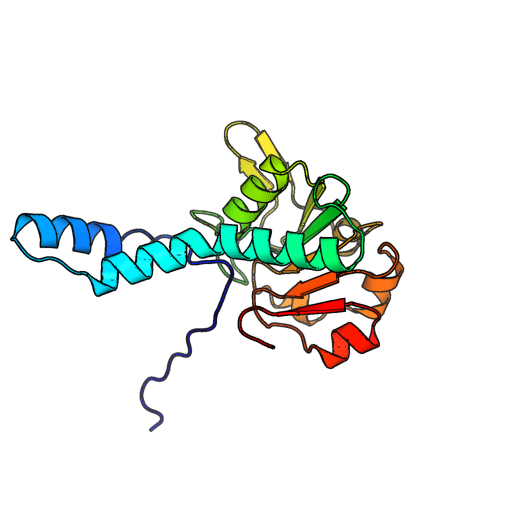 CA . LYS A 1 98 ? -5.902 5.034 -7.803 1.00 97.81 98 LYS A CA 1
ATOM 766 C C . LYS A 1 98 ? -6.887 3.874 -7.922 1.00 97.81 98 LYS A C 1
ATOM 768 O O . LYS A 1 98 ? -8.090 4.104 -8.014 1.00 97.81 98 LYS A O 1
ATOM 773 N N . LEU A 1 99 ? -6.389 2.638 -7.909 1.00 98.31 99 LEU A N 1
ATOM 774 C CA . LEU A 1 99 ? -7.207 1.433 -8.058 1.00 98.31 99 LEU A CA 1
ATOM 775 C C . LEU A 1 99 ? -8.199 1.259 -6.902 1.00 98.31 99 LEU A C 1
ATOM 777 O O . LEU A 1 99 ? -9.358 0.923 -7.138 1.00 98.31 99 LEU A O 1
ATOM 781 N N . LEU A 1 100 ? -7.773 1.520 -5.665 1.00 98.50 100 LEU A N 1
ATOM 782 C CA . LEU A 1 100 ? -8.644 1.462 -4.491 1.00 98.50 100 LEU A CA 1
ATOM 783 C C . LEU A 1 100 ? -9.762 2.507 -4.564 1.00 98.50 100 LEU A C 1
ATOM 785 O O . LEU A 1 100 ? -10.929 2.167 -4.373 1.00 98.50 100 LEU A O 1
ATOM 789 N N . ARG A 1 101 ? -9.426 3.752 -4.926 1.00 97.06 101 ARG A N 1
ATOM 790 C CA . ARG A 1 101 ? -10.418 4.822 -5.116 1.00 97.06 101 ARG A CA 1
ATOM 791 C C . ARG A 1 101 ? -11.386 4.514 -6.257 1.00 97.06 101 ARG A C 1
ATOM 793 O O . ARG A 1 101 ? -12.583 4.728 -6.111 1.00 97.06 101 ARG A O 1
ATOM 800 N N . HIS A 1 102 ? -10.896 3.955 -7.364 1.00 97.31 102 HIS A N 1
ATOM 801 C CA . HIS A 1 102 ? -11.748 3.492 -8.462 1.00 97.31 102 HIS A CA 1
ATOM 802 C C . HIS A 1 102 ? -12.727 2.398 -8.002 1.00 97.31 102 HIS A C 1
ATOM 804 O O . HIS A 1 102 ? -13.868 2.347 -8.452 1.00 97.31 102 HIS A O 1
ATOM 810 N N . ARG A 1 103 ? -12.313 1.540 -7.060 1.00 97.75 103 ARG A N 1
ATOM 811 C CA . ARG A 1 103 ? -13.182 0.550 -6.399 1.00 97.75 103 ARG A CA 1
ATOM 812 C C . ARG A 1 103 ? -14.002 1.124 -5.234 1.00 97.75 103 ARG A C 1
ATOM 814 O O . ARG A 1 103 ? -14.564 0.353 -4.465 1.00 97.75 103 ARG A O 1
ATOM 821 N N . LYS A 1 104 ? -14.095 2.454 -5.122 1.00 98.12 104 LYS A N 1
ATOM 822 C CA . LYS A 1 104 ? -14.874 3.195 -4.116 1.00 98.12 104 LYS A CA 1
ATOM 823 C C . LYS A 1 104 ? -14.449 2.958 -2.661 1.00 98.12 104 LYS A C 1
ATOM 825 O O . LYS A 1 104 ? -15.190 3.320 -1.757 1.00 98.12 104 LYS A O 1
ATOM 830 N N . ALA A 1 105 ? -13.264 2.39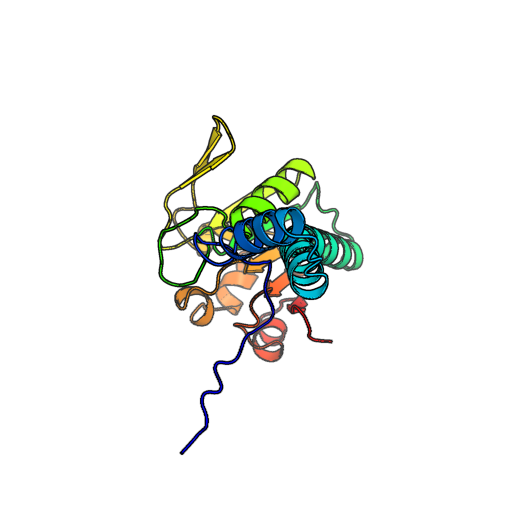8 -2.418 1.00 98.19 105 ALA A N 1
ATOM 831 C CA . ALA A 1 105 ? -12.733 2.292 -1.063 1.00 98.19 105 ALA A CA 1
ATOM 832 C C . ALA A 1 105 ? -12.372 3.680 -0.518 1.00 98.19 105 ALA A C 1
ATOM 834 O O . ALA A 1 105 ? -11.819 4.518 -1.242 1.00 98.19 105 ALA A O 1
ATOM 835 N N . THR A 1 106 ? -12.597 3.899 0.776 1.00 98.50 106 THR A N 1
ATOM 836 C CA . THR A 1 106 ? -12.060 5.072 1.470 1.00 98.50 106 THR A CA 1
ATOM 837 C C . THR A 1 106 ? -10.578 4.829 1.715 1.00 98.50 106 THR A C 1
ATOM 839 O O . THR A 1 106 ? -10.221 3.871 2.392 1.00 98.50 106 THR A O 1
ATOM 842 N N . VAL A 1 107 ? -9.692 5.668 1.175 1.00 98.56 107 VAL A N 1
ATOM 843 C CA . VAL A 1 107 ? -8.239 5.493 1.336 1.00 98.56 107 VAL A CA 1
ATOM 844 C C . VAL A 1 107 ? -7.653 6.654 2.120 1.00 98.56 107 VAL A C 1
ATOM 846 O O . VAL A 1 107 ? -7.841 7.808 1.738 1.00 98.56 107 VAL A O 1
ATOM 849 N N . ARG A 1 108 ? -6.911 6.338 3.181 1.00 98.69 108 ARG A N 1
ATOM 850 C CA . ARG A 1 108 ? -6.140 7.291 3.984 1.00 98.69 108 ARG A CA 1
ATOM 851 C C . ARG A 1 108 ? -4.656 6.990 3.809 1.00 98.69 108 ARG A C 1
ATOM 853 O O . ARG A 1 108 ? -4.157 6.050 4.428 1.00 98.69 108 ARG A O 1
ATOM 860 N N . PRO A 1 109 ? -3.963 7.687 2.899 1.00 98.44 109 PRO A N 1
ATOM 861 C CA . PRO A 1 109 ? -2.548 7.450 2.699 1.00 98.44 109 PRO A CA 1
ATOM 862 C C . PRO A 1 109 ? -1.730 8.085 3.823 1.00 98.44 109 PRO A C 1
ATOM 864 O O . PRO A 1 109 ? -2.059 9.170 4.278 1.00 98.44 109 PRO A O 1
ATOM 867 N N . TYR A 1 110 ? -0.643 7.437 4.220 1.00 98.69 110 TYR A N 1
ATOM 868 C CA . TYR A 1 110 ? 0.358 7.992 5.122 1.00 98.69 110 TYR A CA 1
ATOM 869 C C . TYR A 1 110 ? 1.757 7.713 4.583 1.00 98.69 110 TYR A C 1
ATOM 871 O O . TYR A 1 110 ? 2.123 6.556 4.365 1.00 98.69 110 TYR A O 1
ATOM 879 N N . ASP A 1 111 ? 2.560 8.754 4.390 1.00 98.56 111 ASP A N 1
ATOM 880 C CA . ASP A 1 111 ? 3.975 8.637 4.051 1.00 98.56 111 ASP A CA 1
ATOM 881 C C . ASP A 1 111 ? 4.795 9.700 4.807 1.00 98.56 111 ASP A C 1
ATOM 883 O O . ASP A 1 111 ? 4.536 10.894 4.666 1.00 98.56 111 ASP A O 1
ATOM 887 N N . PRO A 1 112 ? 5.823 9.306 5.580 1.00 97.62 112 PRO A N 1
ATOM 888 C CA . PRO A 1 112 ? 6.611 10.254 6.367 1.00 97.62 112 PRO A CA 1
ATOM 889 C C . PRO A 1 112 ? 7.494 11.204 5.533 1.00 97.62 112 PRO A C 1
ATOM 891 O O . PRO A 1 112 ? 8.047 12.155 6.078 1.00 97.62 112 PRO A O 1
ATOM 894 N N . TYR A 1 113 ? 7.663 10.959 4.230 1.00 97.75 113 TYR A N 1
ATOM 895 C CA . TYR A 1 113 ? 8.510 11.750 3.328 1.00 97.75 113 TYR A CA 1
ATOM 896 C C . TYR A 1 113 ? 7.716 12.475 2.232 1.00 97.75 113 TYR A C 1
ATOM 898 O O . TYR A 1 113 ? 8.275 13.324 1.530 1.00 97.75 113 TYR A O 1
ATOM 906 N N . VAL A 1 114 ? 6.434 12.148 2.058 1.00 97.94 114 VAL A N 1
ATOM 907 C CA . VAL A 1 114 ? 5.585 12.667 0.981 1.00 97.94 114 VAL A CA 1
ATOM 908 C C . VAL A 1 114 ? 4.349 13.321 1.583 1.00 97.94 114 VAL A C 1
ATOM 910 O O . VAL A 1 114 ? 3.488 12.641 2.123 1.00 97.94 114 VAL A O 1
ATOM 913 N N . ARG A 1 115 ? 4.237 14.645 1.435 1.00 97.31 115 ARG A N 1
ATOM 914 C CA . ARG A 1 115 ? 3.074 15.404 1.925 1.00 97.31 115 ARG A CA 1
ATOM 915 C C . ARG A 1 115 ? 1.817 15.137 1.105 1.00 97.31 115 ARG A C 1
ATOM 917 O O . ARG A 1 115 ? 0.762 14.931 1.680 1.00 97.31 115 ARG A O 1
ATOM 924 N N . SER A 1 116 ? 1.938 15.081 -0.219 1.00 97.25 116 SER A N 1
ATOM 925 C CA . SER A 1 116 ? 0.807 14.816 -1.103 1.00 97.25 116 SER A CA 1
ATOM 926 C C . SER A 1 116 ? 1.228 14.238 -2.449 1.00 97.25 116 SER A C 1
ATOM 928 O O . SER A 1 116 ? 2.394 14.300 -2.855 1.00 97.25 116 SER A O 1
ATOM 930 N N . VAL A 1 117 ? 0.259 13.651 -3.147 1.00 97.12 117 VAL A N 1
ATOM 931 C CA . VAL A 1 117 ? 0.382 13.178 -4.531 1.00 97.12 117 VAL A CA 1
ATOM 932 C C . VAL A 1 117 ? -0.767 13.712 -5.371 1.00 97.12 117 VAL A C 1
ATOM 934 O O . VAL A 1 117 ? -1.870 13.901 -4.874 1.00 97.12 117 VAL A O 1
ATOM 937 N N . HIS A 1 118 ? -0.526 13.917 -6.663 1.00 94.25 118 HIS A N 1
ATOM 938 C CA . HIS A 1 118 ? -1.554 14.387 -7.588 1.00 94.25 118 HIS A CA 1
ATOM 939 C C . HIS A 1 118 ? -2.103 13.224 -8.415 1.00 94.25 118 HIS A C 1
ATOM 941 O O . HIS A 1 118 ? -1.349 12.470 -9.037 1.00 94.25 118 HIS A O 1
ATOM 947 N N . LEU A 1 119 ? -3.427 13.090 -8.433 1.00 92.44 119 LEU A N 1
ATOM 948 C CA . LEU A 1 119 ? -4.171 12.187 -9.303 1.00 92.44 119 LEU A CA 1
ATOM 949 C C . LEU A 1 119 ? -4.939 13.032 -10.325 1.00 92.44 119 LEU A C 1
ATOM 951 O O . LEU A 1 119 ? -6.057 13.471 -10.068 1.00 92.44 119 LEU A O 1
ATOM 955 N N . GLY A 1 120 ? -4.315 13.300 -11.474 1.00 88.62 120 GLY A N 1
ATOM 956 C CA . GLY A 1 120 ? -4.837 14.295 -12.412 1.00 88.62 120 GLY A CA 1
ATOM 957 C C . GLY A 1 120 ? -4.781 15.686 -11.780 1.00 88.62 120 GLY A C 1
ATOM 958 O O . GLY A 1 120 ? -3.710 16.121 -11.364 1.00 88.62 120 GLY A O 1
ATOM 959 N N . THR A 1 121 ? -5.927 16.355 -11.675 1.00 89.88 121 THR A N 1
ATOM 960 C CA . THR A 1 121 ? -6.060 17.682 -11.049 1.00 89.88 121 THR A CA 1
ATOM 961 C C . THR A 1 121 ? -6.323 17.625 -9.543 1.00 89.88 121 THR A C 1
ATOM 963 O O . THR A 1 121 ? -6.316 18.658 -8.882 1.00 89.88 121 THR A O 1
ATOM 966 N N . THR A 1 122 ? -6.553 16.438 -8.975 1.00 93.44 122 THR A N 1
ATOM 967 C CA . THR A 1 122 ? -6.864 16.281 -7.551 1.00 93.44 122 THR A CA 1
ATOM 968 C C . THR A 1 122 ? -5.599 16.007 -6.743 1.00 93.44 122 THR A C 1
ATOM 970 O O . THR A 1 122 ? -4.931 14.993 -6.960 1.00 93.44 122 THR A O 1
ATOM 973 N N . ALA A 1 123 ? -5.295 16.873 -5.776 1.00 95.94 123 ALA A N 1
ATOM 974 C CA . ALA A 1 123 ? -4.286 16.606 -4.757 1.00 95.94 123 ALA A CA 1
ATOM 975 C C . ALA A 1 123 ? -4.852 15.661 -3.685 1.00 95.94 123 ALA A C 1
ATOM 977 O O . ALA A 1 123 ? -5.968 15.843 -3.200 1.00 95.94 123 ALA A O 1
ATOM 978 N N . ILE A 1 124 ? -4.084 14.631 -3.338 1.00 97.25 124 ILE A N 1
ATOM 979 C CA . ILE A 1 124 ? -4.372 13.710 -2.243 1.00 97.25 124 ILE A CA 1
ATOM 980 C C . ILE A 1 124 ? -3.287 13.893 -1.192 1.00 97.25 124 ILE A C 1
ATOM 982 O O . ILE A 1 124 ? -2.123 13.558 -1.429 1.00 97.25 124 ILE A O 1
ATOM 986 N N . GLU A 1 125 ? -3.687 14.410 -0.039 1.00 97.94 125 GLU A N 1
ATOM 987 C CA . GLU A 1 125 ? -2.805 14.631 1.101 1.00 97.94 125 GLU A CA 1
ATOM 988 C C . GLU A 1 125 ? -2.533 13.319 1.845 1.00 97.94 125 GLU A C 1
ATOM 990 O O . GLU A 1 125 ? -3.424 12.486 2.035 1.00 97.94 125 GLU A O 1
ATOM 995 N N . SER A 1 126 ? -1.284 13.147 2.270 1.00 98.25 126 SER A N 1
ATOM 996 C CA . SER A 1 126 ? -0.911 12.187 3.302 1.00 98.25 126 SER A CA 1
ATOM 997 C C . SER A 1 126 ? -1.520 12.634 4.625 1.00 98.25 126 SER A C 1
ATOM 999 O O . SER A 1 126 ? -1.516 13.823 4.945 1.00 98.25 126 SER A O 1
ATOM 1001 N N . THR A 1 127 ? -2.001 11.691 5.431 1.00 98.06 127 THR A N 1
ATOM 1002 C CA . THR A 1 127 ? -2.468 12.004 6.778 1.00 98.06 127 THR A CA 1
ATOM 1003 C C . THR A 1 127 ? -1.326 12.599 7.614 1.00 98.06 127 THR A C 1
ATOM 1005 O O . THR A 1 127 ? -0.162 12.232 7.406 1.00 98.06 127 THR A O 1
ATOM 1008 N N . PRO A 1 128 ? -1.627 13.498 8.567 1.00 96.44 128 PRO A N 1
ATOM 1009 C CA . PRO A 1 128 ? -0.614 14.145 9.406 1.00 96.44 128 PRO A CA 1
ATOM 1010 C C . PRO A 1 128 ? 0.204 13.163 10.252 1.00 96.44 128 PRO A C 1
ATOM 1012 O O . PRO A 1 128 ? 1.402 13.358 10.459 1.00 96.44 128 PRO A O 1
ATOM 1015 N N . SER A 1 129 ? -0.431 12.087 10.717 1.00 97.12 129 SER A N 1
ATOM 1016 C CA . SER A 1 129 ? 0.192 11.071 11.562 1.00 97.12 129 SER A CA 1
ATOM 1017 C C . SER A 1 129 ? -0.186 9.652 11.138 1.00 97.12 129 SER A C 1
ATOM 1019 O O . SER A 1 129 ? -1.169 9.418 10.420 1.00 97.12 129 SER A O 1
ATOM 1021 N N . ILE A 1 130 ? 0.615 8.687 11.597 1.00 96.81 130 ILE A N 1
ATOM 1022 C CA . ILE A 1 130 ? 0.331 7.267 11.397 1.00 96.81 130 ILE A CA 1
ATOM 1023 C C . ILE A 1 130 ? -0.892 6.843 12.215 1.00 96.81 130 ILE A C 1
ATOM 1025 O O . ILE A 1 130 ? -1.703 6.055 11.735 1.00 96.81 130 ILE A O 1
ATOM 1029 N N . GLU A 1 131 ? -1.084 7.412 13.406 1.00 96.94 131 GLU A N 1
ATOM 1030 C CA . GLU A 1 131 ? -2.262 7.183 14.238 1.00 96.94 131 GLU A CA 1
ATOM 1031 C C . GLU A 1 131 ? -3.559 7.644 13.567 1.00 96.94 131 GLU A C 1
ATOM 1033 O O . GLU A 1 131 ? -4.547 6.913 13.588 1.00 96.94 131 GLU A O 1
ATOM 1038 N N . GLU A 1 132 ? -3.564 8.820 12.936 1.00 97.88 132 GL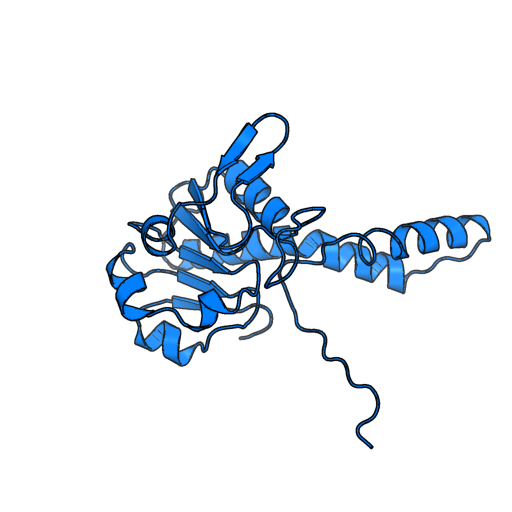U A N 1
ATOM 1039 C CA . GLU A 1 132 ? -4.736 9.307 12.198 1.00 97.88 132 GLU A CA 1
ATOM 1040 C C . GLU A 1 132 ? -5.044 8.452 10.967 1.00 97.88 132 GLU A C 1
ATOM 1042 O O . GLU A 1 132 ? -6.211 8.252 10.626 1.00 97.88 132 GLU A O 1
ATOM 1047 N N . SER A 1 133 ? -4.013 7.897 10.316 1.00 98.31 133 SER A N 1
ATOM 1048 C CA . SER A 1 133 ? -4.203 7.027 9.148 1.00 98.31 133 SER A CA 1
ATOM 1049 C C . SER A 1 133 ? -5.038 5.785 9.472 1.00 98.31 133 SER A C 1
ATOM 1051 O O . SER A 1 133 ? -5.845 5.350 8.645 1.00 98.31 133 SER A O 1
ATOM 1053 N N . VAL A 1 134 ? -4.898 5.257 10.695 1.00 98.56 134 VAL A N 1
ATOM 1054 C CA . VAL A 1 134 ? -5.505 3.988 11.117 1.00 98.56 134 VAL A CA 1
ATOM 1055 C C . VAL A 1 134 ? -6.810 4.140 11.894 1.00 98.56 134 VAL A C 1
ATOM 1057 O O . VAL A 1 134 ? -7.495 3.143 12.097 1.00 98.56 134 VAL A O 1
ATOM 1060 N N . GLN A 1 135 ? -7.177 5.349 12.322 1.00 98.50 135 GLN A N 1
ATOM 1061 C CA . GLN A 1 135 ? -8.363 5.577 13.152 1.00 98.50 135 GLN A CA 1
ATOM 1062 C C . GLN A 1 135 ? -9.633 5.016 12.489 1.00 98.50 135 GLN A C 1
ATOM 1064 O O . GLN A 1 135 ? -9.995 5.445 11.403 1.00 98.50 135 GLN A O 1
ATOM 1069 N N . ASP A 1 136 ? -10.316 4.047 13.093 1.00 98.25 136 ASP A N 1
ATOM 1070 C CA . ASP A 1 136 ? -11.496 3.373 12.520 1.00 98.25 136 ASP A CA 1
ATOM 1071 C C . ASP A 1 136 ? -11.264 2.757 11.122 1.00 98.25 136 ASP A C 1
ATOM 1073 O O . ASP A 1 136 ? -12.195 2.589 10.324 1.00 98.25 136 ASP A O 1
ATOM 1077 N N . ALA A 1 137 ? -10.015 2.420 10.791 1.00 98.75 137 ALA A N 1
ATOM 1078 C CA . ALA A 1 137 ? -9.681 1.731 9.552 1.00 98.75 137 ALA A CA 1
ATOM 1079 C C . ALA A 1 137 ? -10.006 0.232 9.640 1.00 98.75 137 ALA A C 1
ATOM 1081 O O . ALA A 1 137 ? -9.926 -0.389 10.701 1.00 98.75 137 ALA A O 1
ATOM 1082 N N . ASP A 1 138 ? -10.348 -0.363 8.498 1.00 98.75 138 ASP A N 1
ATOM 1083 C CA . ASP A 1 138 ? -10.583 -1.803 8.362 1.00 98.75 138 ASP A CA 1
ATOM 1084 C C . ASP A 1 138 ? -9.280 -2.562 8.090 1.00 98.75 138 ASP A C 1
ATOM 1086 O O . ASP A 1 138 ? -9.139 -3.728 8.472 1.00 98.75 138 ASP A O 1
ATOM 1090 N N . CYS A 1 139 ? -8.322 -1.907 7.427 1.00 98.50 139 CYS A N 1
ATOM 1091 C CA . CYS A 1 139 ? -7.027 -2.496 7.129 1.00 98.50 139 CYS A CA 1
ATOM 1092 C C . CYS A 1 139 ? -5.895 -1.473 7.025 1.00 98.50 139 CYS A C 1
ATOM 1094 O O . CYS A 1 139 ? -6.104 -0.326 6.626 1.00 98.50 139 CYS A O 1
ATOM 1096 N N . ILE A 1 140 ? -4.679 -1.948 7.274 1.00 98.81 140 ILE A N 1
ATOM 1097 C CA . ILE A 1 140 ? -3.425 -1.301 6.895 1.00 98.81 140 ILE A CA 1
ATOM 1098 C C . ILE A 1 140 ? -2.866 -2.035 5.674 1.00 98.81 140 ILE A C 1
ATOM 1100 O O . ILE A 1 140 ? -2.780 -3.261 5.678 1.00 98.81 140 ILE A O 1
ATOM 1104 N N . LEU A 1 141 ? -2.468 -1.295 4.639 1.00 98.81 141 LEU A N 1
ATOM 1105 C CA . LEU A 1 141 ? -1.733 -1.806 3.483 1.00 98.81 141 LEU A CA 1
ATOM 1106 C C . LEU A 1 141 ? -0.367 -1.125 3.406 1.00 98.81 141 LEU A C 1
ATOM 1108 O O . LEU A 1 141 ? -0.281 0.052 3.066 1.00 98.81 141 LEU A O 1
ATOM 1112 N N . ILE A 1 142 ? 0.707 -1.870 3.664 1.00 98.62 142 ILE A N 1
ATOM 1113 C CA . ILE A 1 142 ? 2.080 -1.380 3.506 1.00 98.62 142 ILE A CA 1
ATOM 1114 C C . ILE A 1 142 ? 2.484 -1.524 2.043 1.00 98.62 142 ILE A C 1
ATOM 1116 O O . ILE A 1 142 ? 2.737 -2.636 1.576 1.00 98.62 142 ILE A O 1
ATOM 1120 N N . ALA A 1 143 ? 2.565 -0.408 1.322 1.00 98.06 143 ALA A N 1
ATOM 1121 C CA . ALA A 1 143 ? 2.992 -0.352 -0.075 1.00 98.06 143 ALA A CA 1
ATOM 1122 C C . ALA A 1 143 ? 4.469 0.053 -0.222 1.00 98.06 143 ALA A C 1
ATOM 1124 O O . ALA A 1 143 ? 5.157 -0.424 -1.127 1.00 98.06 143 ALA A O 1
ATOM 1125 N N . THR A 1 144 ? 5.002 0.857 0.700 1.00 97.75 144 THR A N 1
ATOM 1126 C CA . THR A 1 144 ? 6.405 1.295 0.643 1.00 97.75 144 THR A CA 1
ATOM 1127 C C . THR A 1 144 ? 7.146 0.928 1.914 1.00 97.75 144 THR A C 1
ATOM 1129 O O . THR A 1 144 ? 6.643 1.089 3.021 1.00 97.75 144 THR A O 1
ATOM 1132 N N . ALA A 1 145 ? 8.377 0.435 1.762 1.00 96.06 145 ALA A N 1
ATOM 1133 C CA . ALA A 1 145 ? 9.141 -0.103 2.878 1.00 96.06 145 ALA A CA 1
ATOM 1134 C C . ALA A 1 145 ? 9.843 0.985 3.717 1.00 96.06 145 ALA A C 1
ATOM 1136 O O . ALA A 1 145 ? 11.077 1.072 3.740 1.00 96.06 145 ALA A O 1
ATOM 1137 N N . HIS A 1 146 ? 9.081 1.868 4.371 1.00 97.62 146 HIS A N 1
ATOM 1138 C CA . HIS A 1 146 ? 9.673 2.877 5.247 1.00 97.62 146 HIS A CA 1
ATOM 1139 C C . HIS A 1 146 ? 10.122 2.269 6.581 1.00 97.62 146 HIS A C 1
ATOM 1141 O O . HIS A 1 146 ? 9.324 1.632 7.258 1.00 97.62 146 HIS A O 1
ATOM 1147 N N . LYS A 1 147 ? 11.373 2.505 7.011 1.00 96.69 147 LYS A N 1
ATOM 1148 C CA . LYS A 1 147 ? 11.897 2.018 8.305 1.00 96.69 147 LYS A CA 1
ATOM 1149 C C . LYS A 1 147 ? 11.003 2.403 9.492 1.00 96.69 147 LYS A C 1
ATOM 1151 O O . LYS A 1 147 ? 10.923 1.640 10.446 1.00 96.69 147 LYS A O 1
ATOM 1156 N N . ALA A 1 148 ? 10.324 3.550 9.410 1.00 95.44 148 ALA A N 1
ATOM 1157 C CA . ALA A 1 148 ? 9.362 4.005 10.411 1.00 95.44 148 ALA A CA 1
ATOM 1158 C C . ALA A 1 148 ? 8.244 2.978 10.670 1.00 95.44 148 ALA A C 1
ATOM 1160 O O . ALA A 1 148 ? 7.897 2.741 11.8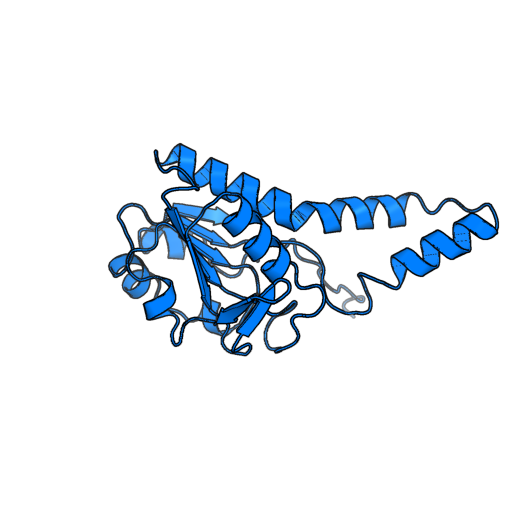20 1.00 95.44 148 ALA A O 1
ATOM 1161 N N . PHE A 1 149 ? 7.746 2.300 9.629 1.00 97.12 149 PHE A N 1
ATOM 1162 C CA . PHE A 1 149 ? 6.648 1.334 9.746 1.00 97.12 149 PHE A CA 1
ATOM 1163 C C . PHE A 1 149 ? 7.047 0.055 10.490 1.00 97.12 149 PHE A C 1
ATOM 1165 O O . PHE A 1 149 ? 6.197 -0.596 11.079 1.00 97.12 149 PHE A O 1
ATOM 1172 N N . GLY A 1 150 ? 8.338 -0.294 10.505 1.00 94.44 150 GLY A N 1
ATOM 1173 C CA . GLY A 1 150 ? 8.847 -1.454 11.246 1.00 94.44 150 GLY A CA 1
ATOM 1174 C C . GLY A 1 150 ? 9.046 -1.210 12.745 1.00 94.44 150 GLY A C 1
ATOM 1175 O O . GLY A 1 150 ? 9.432 -2.131 13.454 1.00 94.44 150 GLY A O 1
ATOM 1176 N N . ARG A 1 151 ? 8.838 0.023 13.226 1.00 92.06 151 ARG A N 1
ATOM 1177 C CA . ARG A 1 151 ? 9.086 0.436 14.622 1.00 92.06 151 ARG A CA 1
ATOM 1178 C C . ARG A 1 151 ? 7.813 0.859 15.357 1.00 92.06 151 ARG A C 1
ATOM 1180 O O . ARG A 1 151 ? 7.890 1.462 16.421 1.00 92.06 151 ARG A O 1
ATOM 1187 N N . VAL A 1 152 ? 6.657 0.604 14.759 1.00 95.81 152 VAL A N 1
ATOM 1188 C CA . VAL A 1 152 ? 5.361 1.010 15.302 1.00 95.81 152 VAL A CA 1
ATOM 1189 C C . VAL A 1 152 ? 4.920 0.069 16.417 1.00 95.81 152 VAL A C 1
ATOM 1191 O O . VAL A 1 152 ? 5.203 -1.129 16.382 1.00 95.81 152 VAL A O 1
ATOM 1194 N N . ASP A 1 153 ? 4.163 0.597 17.374 1.00 97.50 153 ASP A N 1
ATOM 1195 C CA . ASP A 1 153 ? 3.455 -0.229 18.348 1.00 97.50 153 ASP A CA 1
ATOM 1196 C C . ASP A 1 153 ? 2.183 -0.800 17.707 1.00 97.50 153 ASP A C 1
ATOM 1198 O O . ASP A 1 153 ? 1.163 -0.120 17.566 1.00 97.50 153 ASP A O 1
ATOM 1202 N N . LEU A 1 154 ? 2.251 -2.069 17.305 1.00 98.06 154 LEU A N 1
ATOM 1203 C CA . LEU A 1 154 ? 1.144 -2.758 16.647 1.00 98.06 154 LEU A CA 1
ATOM 1204 C C . LEU A 1 154 ? -0.105 -2.846 17.536 1.00 98.06 154 LEU A C 1
ATOM 1206 O O . LEU A 1 154 ? -1.210 -2.705 17.019 1.00 98.06 154 LEU A O 1
ATOM 1210 N N . ARG A 1 155 ? 0.036 -3.028 18.858 1.00 97.75 155 ARG A N 1
ATOM 1211 C CA . ARG A 1 155 ? -1.127 -3.130 19.758 1.00 97.75 155 ARG A CA 1
ATOM 1212 C C . ARG A 1 155 ? -1.836 -1.788 19.876 1.00 97.75 155 ARG A C 1
ATOM 1214 O O . ARG A 1 155 ? -3.060 -1.733 19.770 1.00 97.75 155 ARG A O 1
ATOM 1221 N N . LYS A 1 156 ? -1.069 -0.702 20.024 1.00 97.75 156 LYS A N 1
ATOM 1222 C CA . LYS A 1 156 ? -1.612 0.666 20.042 1.00 97.75 156 LYS A CA 1
ATOM 1223 C C . LYS A 1 156 ? -2.375 0.982 18.754 1.00 97.75 156 LYS A C 1
ATOM 1225 O O . LYS A 1 156 ? -3.425 1.617 18.813 1.00 97.75 156 LYS A O 1
ATOM 1230 N N . LEU A 1 157 ? -1.862 0.550 17.600 1.00 98.00 157 LEU A N 1
ATOM 1231 C CA . LEU A 1 157 ? -2.534 0.754 16.316 1.00 98.00 157 LEU A CA 1
ATOM 1232 C C . LEU A 1 157 ? -3.806 -0.089 16.187 1.00 98.00 157 LEU A C 1
ATOM 1234 O O . LEU A 1 157 ? -4.840 0.453 15.810 1.00 98.00 157 LEU A O 1
ATOM 1238 N N . ALA A 1 158 ? -3.758 -1.377 16.544 1.00 98.06 158 ALA A N 1
ATOM 1239 C CA . ALA A 1 158 ? -4.929 -2.254 16.509 1.00 98.06 158 ALA A CA 1
ATOM 1240 C C . ALA A 1 158 ? -6.078 -1.710 17.373 1.00 98.06 158 ALA A C 1
ATOM 1242 O O . ALA A 1 158 ? -7.225 -1.714 16.937 1.00 98.06 158 ALA A O 1
ATOM 1243 N N . GLY A 1 159 ? -5.767 -1.160 18.554 1.00 98.12 159 GLY A N 1
ATOM 1244 C CA . GLY A 1 159 ? -6.756 -0.553 19.451 1.00 98.12 159 GLY A CA 1
ATOM 1245 C C . GLY A 1 159 ? -7.451 0.703 18.906 1.00 98.12 159 GLY A C 1
ATOM 1246 O O . GLY A 1 159 ? -8.463 1.116 19.460 1.00 98.12 159 GLY A O 1
ATOM 1247 N N . ARG A 1 160 ? -6.934 1.311 17.829 1.00 98.31 160 ARG A N 1
ATOM 1248 C CA . ARG A 1 160 ? -7.543 2.468 17.143 1.00 98.31 160 ARG A CA 1
ATOM 1249 C C . ARG A 1 160 ? -8.340 2.080 15.901 1.00 98.31 160 ARG A C 1
ATOM 1251 O O . ARG A 1 160 ? -8.972 2.937 15.292 1.00 98.31 160 ARG A O 1
ATOM 1258 N N . MET A 1 161 ? -8.266 0.820 15.487 1.00 98.69 161 MET A N 1
ATOM 1259 C CA . MET A 1 161 ? -8.902 0.316 14.276 1.00 98.69 161 MET A CA 1
ATOM 1260 C C . MET A 1 161 ? -10.240 -0.351 14.587 1.00 98.69 161 MET A C 1
ATOM 1262 O O . MET A 1 161 ? -10.578 -0.636 15.736 1.00 98.69 161 MET A O 1
ATOM 1266 N N . LYS A 1 162 ? -11.010 -0.645 13.537 1.00 98.25 162 LYS A N 1
ATOM 1267 C CA . LYS A 1 162 ? -12.216 -1.466 13.672 1.00 98.25 162 LYS A CA 1
ATOM 1268 C C . LYS A 1 162 ? -11.865 -2.896 14.084 1.00 98.25 162 LYS A C 1
ATOM 1270 O O . LYS A 1 162 ? -10.742 -3.362 13.901 1.00 98.25 162 LYS A O 1
ATOM 1275 N N . ARG A 1 163 ? -12.881 -3.624 14.559 1.00 96.00 163 ARG A N 1
ATOM 1276 C CA . ARG A 1 163 ? -12.784 -5.056 14.883 1.00 96.00 163 ARG A CA 1
ATOM 1277 C C . ARG A 1 163 ? -12.203 -5.862 13.717 1.00 96.00 163 ARG A C 1
ATOM 1279 O O . ARG A 1 163 ? -12.479 -5.576 12.546 1.00 96.00 163 ARG A O 1
ATOM 1286 N N . ASP A 1 164 ? -11.432 -6.889 14.063 1.00 96.50 164 ASP A N 1
ATOM 1287 C CA . ASP A 1 164 ? -10.724 -7.763 13.123 1.00 96.50 164 ASP A CA 1
ATOM 1288 C C . ASP A 1 164 ? -9.887 -6.983 12.089 1.00 96.50 164 ASP A C 1
ATOM 1290 O O . ASP A 1 164 ? -10.127 -7.115 10.882 1.00 96.50 164 ASP A O 1
ATOM 1294 N N . PRO A 1 165 ? -8.945 -6.119 12.512 1.00 98.12 165 PRO A N 1
ATOM 1295 C CA . PRO A 1 165 ? -8.172 -5.316 11.576 1.00 98.12 165 PRO A CA 1
ATOM 1296 C C . PRO A 1 165 ? -7.262 -6.204 10.717 1.00 98.12 165 PRO A C 1
ATOM 1298 O O . PRO A 1 165 ? -6.625 -7.145 11.195 1.00 98.12 165 PRO A O 1
ATOM 1301 N N . LEU A 1 166 ? -7.184 -5.902 9.422 1.00 98.69 166 LEU A N 1
ATOM 1302 C CA . LEU A 1 166 ? -6.297 -6.595 8.485 1.00 98.69 166 LEU A CA 1
ATOM 1303 C C . LEU A 1 166 ? -4.968 -5.840 8.345 1.00 98.69 166 LEU A C 1
ATOM 1305 O O . LEU A 1 166 ? -4.958 -4.668 7.982 1.00 98.69 166 LEU A O 1
ATOM 1309 N N . MET A 1 167 ? -3.847 -6.523 8.559 1.00 98.50 167 MET A N 1
ATOM 1310 C CA . MET A 1 167 ? -2.511 -6.049 8.195 1.00 98.50 167 MET A CA 1
ATOM 1311 C C . MET A 1 167 ? -2.093 -6.715 6.884 1.00 98.50 167 MET A C 1
ATOM 1313 O O . MET A 1 167 ? -1.759 -7.900 6.870 1.00 98.50 167 MET A O 1
ATOM 1317 N N . PHE A 1 168 ? -2.099 -5.965 5.784 1.00 98.50 168 PHE A N 1
ATOM 1318 C CA . PHE A 1 168 ? -1.528 -6.406 4.518 1.00 98.50 168 PHE A CA 1
ATOM 1319 C C . PHE A 1 168 ? -0.145 -5.790 4.313 1.00 98.50 168 PHE A C 1
ATOM 1321 O O . PHE A 1 168 ? 0.017 -4.648 3.887 1.00 98.50 168 PHE A O 1
ATOM 1328 N N . ASP A 1 169 ? 0.875 -6.595 4.567 1.00 97.69 169 ASP A N 1
ATOM 1329 C CA . ASP A 1 169 ? 2.265 -6.234 4.366 1.00 97.69 169 ASP A CA 1
ATOM 1330 C C . ASP A 1 169 ? 2.769 -6.711 2.996 1.00 97.69 169 ASP A C 1
ATOM 1332 O O . ASP A 1 169 ? 3.289 -7.818 2.833 1.00 97.69 169 ASP A O 1
ATOM 1336 N N . SER A 1 170 ? 2.631 -5.855 1.978 1.00 96.75 170 SER A N 1
ATOM 1337 C CA . SER A 1 170 ? 3.079 -6.199 0.621 1.00 96.75 170 SER A CA 1
ATOM 1338 C C . SER A 1 170 ? 4.603 -6.178 0.452 1.00 96.75 170 SER A C 1
ATOM 1340 O O . SER A 1 170 ? 5.116 -6.568 -0.600 1.00 96.75 170 SER A O 1
ATOM 1342 N N . ARG A 1 171 ? 5.331 -5.715 1.477 1.00 95.75 171 ARG A N 1
ATOM 1343 C CA . ARG A 1 171 ? 6.789 -5.545 1.491 1.00 95.75 171 ARG A CA 1
ATOM 1344 C C . ARG A 1 171 ? 7.494 -6.502 2.450 1.00 95.75 171 ARG A C 1
ATOM 1346 O O . ARG A 1 171 ? 8.722 -6.478 2.491 1.00 95.75 171 ARG A O 1
ATOM 1353 N N . ASN A 1 172 ? 6.745 -7.353 3.153 1.00 94.19 172 ASN A N 1
ATOM 1354 C CA . ASN A 1 172 ? 7.249 -8.332 4.113 1.00 94.19 172 ASN A CA 1
ATOM 1355 C C . ASN A 1 172 ? 8.159 -7.713 5.197 1.00 94.19 172 ASN A C 1
ATOM 1357 O O . ASN A 1 172 ? 9.155 -8.317 5.595 1.00 94.19 172 ASN A O 1
ATOM 1361 N N . MET A 1 173 ? 7.831 -6.497 5.642 1.00 93.94 173 MET A N 1
ATOM 1362 C CA . MET A 1 173 ? 8.547 -5.759 6.686 1.00 93.94 173 MET A CA 1
ATOM 1363 C C . MET A 1 173 ? 8.282 -6.260 8.103 1.00 93.94 173 MET A C 1
ATOM 1365 O O . MET A 1 173 ? 9.145 -6.123 8.968 1.00 93.94 173 MET A O 1
ATOM 1369 N N . LEU A 1 174 ? 7.076 -6.759 8.357 1.00 95.44 174 LEU A N 1
ATOM 1370 C CA . LEU A 1 174 ? 6.598 -7.138 9.676 1.00 95.44 174 LEU A CA 1
ATOM 1371 C C . LEU A 1 174 ? 6.571 -8.660 9.822 1.00 95.44 174 LEU A C 1
ATOM 1373 O O . LEU A 1 174 ? 6.430 -9.412 8.851 1.00 95.44 174 LEU A O 1
ATOM 1377 N N . SER A 1 175 ? 6.692 -9.118 11.066 1.00 95.12 175 SER A N 1
ATOM 1378 C CA . SER A 1 175 ? 6.480 -10.524 11.401 1.00 95.12 175 SER A CA 1
ATOM 1379 C C . SER A 1 175 ? 4.987 -10.832 11.485 1.00 95.12 175 SER A C 1
ATOM 1381 O O . SER A 1 175 ? 4.239 -10.102 12.143 1.00 95.12 175 SER A O 1
ATOM 1383 N N . ARG A 1 176 ? 4.576 -11.960 10.891 1.00 95.88 176 ARG A N 1
ATOM 1384 C CA . ARG A 1 176 ? 3.225 -12.519 11.037 1.00 95.88 176 ARG A CA 1
ATOM 1385 C C . ARG A 1 176 ? 2.861 -12.677 12.515 1.00 95.88 176 ARG A C 1
ATOM 1387 O O . ARG A 1 176 ? 1.826 -12.174 12.937 1.00 95.88 176 ARG A O 1
ATOM 1394 N N . THR A 1 177 ? 3.745 -13.301 13.296 1.00 97.00 177 THR A N 1
ATOM 1395 C CA . THR A 1 177 ? 3.499 -13.609 14.713 1.00 97.00 177 THR A CA 1
ATOM 1396 C C . THR A 1 177 ? 3.268 -12.350 15.540 1.00 97.00 177 THR A C 1
ATOM 1398 O O . THR A 1 177 ? 2.346 -12.306 16.345 1.00 97.00 177 THR A O 1
ATOM 1401 N N . SER A 1 178 ? 4.050 -11.292 15.308 1.00 97.12 178 SER A N 1
ATOM 1402 C CA . SER A 1 178 ? 3.889 -10.013 16.009 1.00 97.12 178 SER A CA 1
ATOM 1403 C C . SER A 1 178 ? 2.585 -9.306 15.639 1.00 97.12 178 SER A C 1
ATOM 1405 O O . SER A 1 178 ? 1.959 -8.700 16.504 1.00 97.12 178 SER A O 1
ATOM 1407 N N . CYS A 1 179 ? 2.163 -9.387 14.373 1.00 97.81 179 CYS A N 1
ATOM 1408 C CA . CYS A 1 179 ? 0.893 -8.812 13.926 1.00 97.81 179 CYS A CA 1
ATOM 1409 C C . CYS A 1 179 ? -0.300 -9.567 14.526 1.00 97.81 179 CYS A C 1
ATOM 1411 O O . CYS A 1 179 ? -1.204 -8.944 15.078 1.00 97.81 179 CYS A O 1
ATOM 1413 N N . GLU A 1 180 ? -0.281 -10.897 14.471 1.00 97.38 180 GLU A N 1
ATOM 1414 C CA . GLU A 1 180 ? -1.351 -11.745 15.009 1.00 97.38 180 GLU A CA 1
ATOM 1415 C C . GLU A 1 180 ? -1.451 -11.623 16.536 1.00 97.38 180 GLU A C 1
ATOM 1417 O O . GLU A 1 180 ? -2.545 -11.427 17.061 1.00 97.38 180 GLU A O 1
ATOM 1422 N N . ALA A 1 181 ? -0.319 -11.592 17.249 1.00 98.00 181 ALA A N 1
ATOM 1423 C CA . ALA A 1 181 ? -0.284 -11.342 18.694 1.00 98.00 181 ALA A CA 1
ATOM 1424 C C . ALA A 1 181 ? -0.791 -9.941 19.089 1.00 98.00 181 ALA A C 1
ATOM 1426 O O . ALA A 1 181 ? -1.164 -9.723 20.241 1.00 98.00 181 ALA A O 1
ATOM 1427 N N . ALA A 1 182 ? -0.792 -8.982 18.159 1.00 97.81 182 ALA A N 1
ATOM 1428 C CA . ALA A 1 182 ? -1.362 -7.653 18.358 1.00 97.81 182 ALA A CA 1
ATOM 1429 C C . ALA A 1 182 ? -2.848 -7.555 17.960 1.00 97.81 182 ALA A C 1
ATOM 1431 O O . ALA A 1 182 ? -3.437 -6.488 18.112 1.00 97.81 182 ALA A O 1
ATOM 1432 N N . GLY A 1 183 ? -3.457 -8.644 17.477 1.00 97.31 183 GLY A N 1
ATOM 1433 C CA . GLY A 1 183 ? -4.874 -8.704 17.105 1.00 97.31 183 GLY A CA 1
ATOM 1434 C C . GLY A 1 183 ? -5.165 -8.478 15.619 1.00 97.31 183 GLY A C 1
ATOM 1435 O O . GLY A 1 183 ? -6.330 -8.355 15.242 1.00 97.31 183 GLY A O 1
ATOM 1436 N N . PHE A 1 184 ? -4.144 -8.433 14.757 1.00 98.38 184 PHE A N 1
ATOM 1437 C CA . PHE A 1 184 ? -4.350 -8.335 13.313 1.00 98.38 184 PHE A CA 1
ATOM 1438 C C . PHE A 1 184 ? -4.555 -9.701 12.669 1.00 98.38 184 PHE A C 1
ATOM 1440 O O . PHE A 1 184 ? -3.825 -10.652 12.937 1.00 98.38 184 PHE A O 1
ATOM 1447 N N . LYS A 1 185 ? -5.434 -9.761 11.669 1.00 97.75 185 LYS A N 1
ATOM 1448 C CA . LYS A 1 185 ? -5.314 -10.779 10.618 1.00 97.75 185 LYS A CA 1
ATOM 1449 C C . LYS A 1 185 ? -4.165 -10.367 9.700 1.00 97.75 185 LYS A C 1
ATOM 1451 O O . LYS A 1 185 ? -4.181 -9.252 9.185 1.00 97.75 185 LYS A O 1
ATOM 1456 N N . TYR A 1 186 ? -3.173 -11.232 9.493 1.00 97.69 186 TYR A N 1
ATOM 1457 C CA . TYR A 1 186 ? -1.988 -10.902 8.692 1.00 97.69 186 TYR A CA 1
ATOM 1458 C C . TYR A 1 186 ? -2.036 -11.510 7.285 1.00 97.69 186 TYR A C 1
ATOM 1460 O O . TYR A 1 186 ? -2.313 -12.700 7.103 1.00 97.69 186 TYR A O 1
ATOM 1468 N N . LEU A 1 187 ? -1.695 -10.692 6.290 1.00 97.06 187 LEU A N 1
ATOM 1469 C CA . LEU A 1 187 ? -1.525 -11.067 4.891 1.00 97.06 187 LEU A CA 1
ATOM 1470 C C . LEU A 1 187 ? -0.166 -10.564 4.388 1.00 97.06 187 LEU A C 1
ATOM 1472 O O . LEU A 1 187 ? 0.100 -9.367 4.426 1.00 97.06 187 LEU A O 1
ATOM 1476 N N . GLY A 1 188 ? 0.671 -11.466 3.873 1.00 94.88 188 GLY A N 1
ATOM 1477 C CA . GLY A 1 188 ? 1.936 -11.127 3.213 1.00 94.88 188 GLY A CA 1
ATOM 1478 C C . GLY A 1 188 ? 1.898 -11.386 1.704 1.00 94.88 188 GLY A C 1
ATOM 1479 O O . GLY A 1 188 ? 1.086 -12.178 1.211 1.00 94.88 188 GLY A O 1
ATOM 1480 N N . THR A 1 189 ? 2.800 -10.747 0.957 1.00 90.56 189 THR A N 1
ATOM 1481 C CA . THR A 1 189 ? 3.021 -11.055 -0.468 1.00 90.56 189 THR A CA 1
ATOM 1482 C C . THR A 1 189 ? 4.056 -12.166 -0.612 1.00 90.56 189 THR A C 1
ATOM 1484 O O . THR A 1 189 ? 5.175 -12.043 -0.117 1.00 90.56 189 THR A O 1
ATOM 1487 N N . GLY A 1 190 ? 3.711 -13.237 -1.333 1.00 84.06 190 GLY A N 1
ATOM 1488 C CA . GLY A 1 190 ? 4.626 -14.364 -1.563 1.00 84.06 190 GLY A CA 1
ATOM 1489 C C . GLY A 1 190 ? 4.896 -15.215 -0.317 1.00 84.06 190 GLY A C 1
ATOM 1490 O O . GLY A 1 190 ? 5.913 -15.896 -0.257 1.00 84.06 190 GLY A O 1
ATOM 1491 N N . ARG A 1 191 ? 4.004 -15.157 0.678 1.00 80.50 191 ARG A N 1
ATOM 1492 C CA . ARG A 1 191 ? 4.014 -16.002 1.878 1.00 80.50 191 ARG A CA 1
ATOM 1493 C C . ARG A 1 191 ? 2.682 -16.766 1.975 1.00 80.50 191 ARG A C 1
ATOM 1495 O O . ARG A 1 191 ? 1.668 -16.187 1.561 1.00 80.50 191 ARG A O 1
ATOM 1502 N N . PRO A 1 192 ? 2.686 -18.024 2.456 1.00 59.66 192 PRO A N 1
ATOM 1503 C CA . PRO A 1 192 ? 1.463 -18.770 2.746 1.00 59.66 192 PRO A CA 1
ATOM 1504 C C . PRO A 1 192 ? 0.626 -18.081 3.834 1.00 59.66 192 PRO A C 1
ATOM 1506 O O . PRO A 1 192 ? 1.205 -17.393 4.715 1.00 59.66 192 PRO A O 1
#